Protein AF-A0A8B8WT60-F1 (afdb_monomer)

Foldseek 3Di:
DVVVVVVVVVVVVVVVVVVVVVVVVVVVVVVVVVVVVVVVVVVVVVVVVVVVVVVVVVVVVVVVVVVVVVVVVVVVVVVVVVVVVVVVVVVVVVVVVVVVVVVVVVVVVVVVVVVVVVLVVLVVVLVVLVVVLVVLVVCPVPDDPVNVVVSVVSVVVSVCCCVPPNVVVVVVVVVVVVVVVVVVVVVVVVVVVVVVVVVVVVVCVVPPDDDDPPPDPPDDD

Solvent-accessible surface area (backbone atoms only — not comparable to full-atom values): 12186 Å² total; per-residue (Å²): 115,74,68,60,56,53,52,52,49,52,52,50,54,49,51,53,51,50,53,51,50,52,52,52,50,54,49,51,51,52,50,52,50,50,52,52,51,54,52,51,52,52,51,52,52,50,54,51,49,54,52,50,53,54,52,50,54,52,51,50,48,54,52,50,52,50,50,53,52,49,52,52,51,50,54,51,52,55,51,54,50,52,51,52,53,51,52,48,60,50,50,54,52,50,51,53,52,51,50,54,50,51,52,51,50,51,54,51,49,52,54,51,51,53,52,52,51,54,50,51,51,54,51,50,55,50,50,56,50,50,51,55,51,51,54,55,64,76,43,69,92,79,62,50,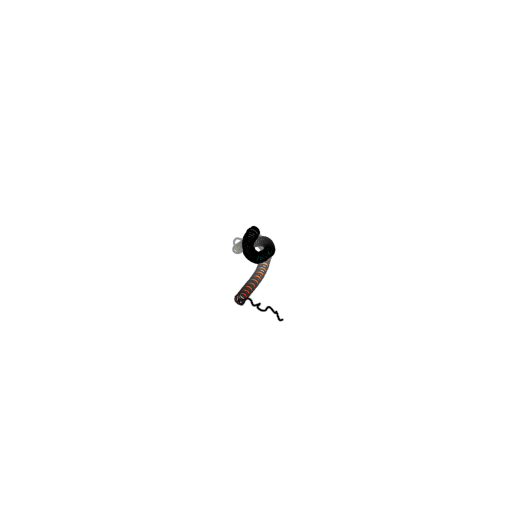76,68,52,50,54,52,49,52,51,51,51,52,49,51,53,48,46,42,64,73,50,48,52,60,49,49,54,53,49,52,54,49,52,53,52,49,53,54,51,50,53,52,50,52,53,49,50,54,50,52,54,50,51,51,54,49,51,52,50,49,61,76,64,54,76,87,80,81,87,83,83,72,85,87,80,79,133

Structure (mmCIF, N/CA/C/O backbone):
data_AF-A0A8B8WT60-F1
#
_entry.id   AF-A0A8B8WT60-F1
#
loop_
_atom_site.group_PDB
_atom_site.id
_atom_site.type_symbol
_atom_site.label_atom_id
_atom_site.label_alt_id
_atom_site.label_comp_id
_atom_site.label_asym_id
_atom_site.label_entity_id
_atom_site.label_seq_id
_atom_site.pdbx_PDB_ins_code
_atom_site.Cartn_x
_atom_site.Cartn_y
_atom_site.Cartn_z
_atom_site.occupancy
_atom_site.B_iso_or_equiv
_atom_site.auth_seq_id
_atom_site.auth_comp_id
_atom_site.auth_asym_id
_atom_site.auth_atom_id
_atom_site.pdbx_PDB_model_num
ATOM 1 N N . MET A 1 1 ? -81.24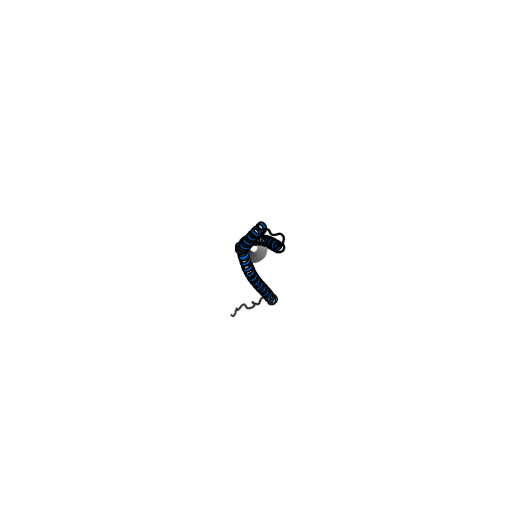7 3.436 105.740 1.00 59.56 1 MET A N 1
ATOM 2 C CA . MET A 1 1 ? -81.260 3.397 104.256 1.00 59.56 1 MET A CA 1
ATOM 3 C C . MET A 1 1 ? -80.123 4.183 103.576 1.00 59.56 1 MET A C 1
ATOM 5 O O . MET A 1 1 ? -79.607 3.682 102.591 1.00 59.56 1 MET A O 1
ATOM 9 N N . LYS A 1 2 ? -79.644 5.335 104.091 1.00 67.31 2 LYS A N 1
ATOM 10 C CA . LYS A 1 2 ? -78.600 6.177 103.439 1.00 67.31 2 LYS A CA 1
ATOM 11 C C . LYS A 1 2 ? -77.227 5.519 103.158 1.00 67.31 2 LYS A C 1
ATOM 13 O O . LYS A 1 2 ? -76.534 5.926 102.236 1.00 67.31 2 LYS A O 1
ATOM 18 N N . ARG A 1 3 ? -76.802 4.518 103.941 1.00 75.25 3 ARG A N 1
ATOM 19 C CA . ARG A 1 3 ? -75.516 3.818 103.716 1.00 75.25 3 ARG A CA 1
ATOM 20 C C . ARG A 1 3 ? -75.552 2.870 102.512 1.00 75.25 3 ARG A C 1
ATOM 22 O O . ARG A 1 3 ? -74.559 2.757 101.805 1.00 75.25 3 ARG A O 1
ATOM 29 N N . LEU A 1 4 ? -76.695 2.229 102.265 1.00 77.25 4 LEU A N 1
ATOM 30 C CA . LEU A 1 4 ? -76.858 1.279 101.161 1.00 77.25 4 LEU A CA 1
ATOM 31 C C . LEU A 1 4 ? -76.882 1.997 99.800 1.00 77.25 4 LEU A C 1
ATOM 33 O O . LEU A 1 4 ? -76.306 1.505 98.832 1.00 77.25 4 LEU A O 1
ATOM 37 N N . SER A 1 5 ? -77.484 3.194 99.745 1.00 80.69 5 SER A N 1
ATOM 38 C CA . SER A 1 5 ? -77.472 4.039 98.544 1.00 80.69 5 SER A CA 1
ATOM 39 C C . SER A 1 5 ? -76.065 4.547 98.216 1.00 80.69 5 SER A C 1
ATOM 41 O O . SER A 1 5 ? -75.659 4.499 97.062 1.00 80.69 5 SER A O 1
ATOM 43 N N . TYR A 1 6 ? -75.286 4.956 99.225 1.00 86.06 6 TYR A N 1
ATOM 44 C CA . TYR A 1 6 ? -73.898 5.397 99.038 1.00 86.06 6 TYR A CA 1
ATOM 45 C C . TYR A 1 6 ? -72.985 4.278 98.509 1.00 86.06 6 TYR A C 1
ATOM 47 O O . TYR A 1 6 ? -72.190 4.503 97.600 1.00 86.06 6 TYR A O 1
ATOM 55 N N . ILE A 1 7 ? -73.124 3.057 99.037 1.00 84.94 7 ILE A N 1
ATOM 56 C CA . ILE A 1 7 ? -72.364 1.891 98.558 1.00 84.94 7 ILE A CA 1
ATOM 57 C C . ILE A 1 7 ? -72.772 1.529 97.125 1.00 84.94 7 ILE A C 1
ATOM 59 O O . ILE A 1 7 ? -71.900 1.331 96.285 1.00 84.94 7 ILE A O 1
ATOM 63 N N . SER A 1 8 ? -74.074 1.511 96.821 1.00 86.19 8 SER A N 1
ATOM 64 C CA . SER A 1 8 ? -74.563 1.232 95.460 1.00 86.19 8 SER A CA 1
ATOM 65 C C . SER A 1 8 ? -74.026 2.243 94.445 1.00 86.19 8 SER A C 1
ATOM 67 O O . SER A 1 8 ? -73.607 1.863 93.356 1.00 86.19 8 SER A O 1
ATOM 69 N N . GLN A 1 9 ? -73.954 3.521 94.826 1.00 90.38 9 GLN A N 1
ATOM 70 C CA . GLN A 1 9 ? -73.390 4.568 93.979 1.00 90.38 9 GLN A CA 1
ATOM 71 C C . GLN A 1 9 ? -71.879 4.399 93.768 1.00 90.38 9 GLN A C 1
ATOM 73 O O . GLN A 1 9 ? -71.398 4.546 92.651 1.00 90.38 9 GLN A O 1
ATOM 78 N N . LYS A 1 10 ? -71.126 3.998 94.802 1.00 92.31 10 LYS A N 1
ATOM 79 C CA . LYS A 1 10 ? -69.695 3.677 94.659 1.00 92.31 10 LYS A CA 1
ATOM 80 C C . LYS A 1 10 ? -69.434 2.476 93.753 1.00 92.31 10 LYS A C 1
ATOM 82 O O . LYS A 1 10 ? -68.468 2.504 92.997 1.00 92.31 10 LYS A O 1
ATOM 87 N N . VAL A 1 11 ? -70.271 1.442 93.824 1.00 90.75 11 VAL A N 1
ATOM 88 C CA . VAL A 1 11 ? -70.178 0.273 92.936 1.00 90.75 11 VAL A CA 1
ATOM 89 C C . VAL A 1 11 ? -70.490 0.668 91.493 1.00 90.75 11 VAL A C 1
ATOM 91 O O . VAL A 1 11 ? -69.759 0.264 90.593 1.00 90.75 11 VAL A O 1
ATOM 94 N N . ALA A 1 12 ? -71.512 1.501 91.275 1.00 91.75 12 ALA A N 1
ATOM 95 C CA . ALA A 1 12 ? -71.834 2.028 89.951 1.00 91.75 12 ALA A CA 1
ATOM 96 C C . ALA A 1 12 ? -70.675 2.859 89.372 1.00 91.75 12 ALA A C 1
ATOM 98 O O . ALA A 1 12 ? -70.226 2.571 88.268 1.00 91.75 12 ALA A O 1
ATOM 99 N N . ASP A 1 13 ? -70.115 3.802 90.139 1.00 93.38 13 ASP A N 1
ATOM 100 C CA . ASP A 1 13 ? -68.958 4.609 89.718 1.00 93.38 13 ASP A CA 1
ATOM 101 C C . ASP A 1 13 ? -67.724 3.750 89.406 1.00 93.38 13 ASP A C 1
ATOM 103 O O . ASP A 1 13 ? -66.983 4.028 88.462 1.00 93.38 13 ASP A O 1
ATOM 107 N N . ALA A 1 14 ? -67.467 2.722 90.221 1.00 93.69 14 ALA A N 1
ATOM 108 C CA . ALA A 1 14 ? -66.362 1.797 90.002 1.00 93.69 14 ALA A CA 1
ATOM 109 C C . ALA A 1 14 ? -66.575 0.981 88.722 1.00 93.69 14 ALA A C 1
ATOM 111 O O . ALA A 1 14 ? -65.662 0.894 87.908 1.00 93.69 14 ALA A O 1
ATOM 112 N N . SER A 1 15 ? -67.784 0.457 88.511 1.00 93.44 15 SER A N 1
ATOM 113 C CA . SER A 1 15 ? -68.144 -0.282 87.299 1.00 93.44 15 SER A CA 1
ATOM 114 C C . SER A 1 15 ? -68.014 0.591 86.046 1.00 93.44 15 SER A C 1
ATOM 116 O O . SER A 1 15 ? -67.431 0.153 85.056 1.00 93.44 15 SER A O 1
ATOM 118 N N . ASP A 1 16 ? -68.448 1.852 86.113 1.00 94.88 16 ASP A N 1
ATOM 119 C CA . ASP A 1 16 ? -68.349 2.803 85.004 1.00 94.88 16 ASP A CA 1
ATOM 120 C C . ASP A 1 16 ? -66.882 3.143 84.676 1.00 94.88 16 ASP A C 1
ATOM 122 O O . ASP A 1 16 ? -66.478 3.169 83.512 1.00 94.88 16 ASP A O 1
ATOM 126 N N . LYS A 1 17 ? -66.039 3.321 85.704 1.00 95.25 17 LYS A N 1
ATOM 127 C CA . LYS A 1 17 ? -64.585 3.498 85.537 1.00 95.25 17 LYS A CA 1
ATOM 128 C C . LYS A 1 17 ? -63.912 2.264 84.945 1.00 95.25 17 LYS A C 1
ATOM 130 O O . LYS A 1 17 ? -63.082 2.418 84.052 1.00 95.25 17 LYS A O 1
ATOM 135 N N . THR A 1 18 ? -64.273 1.063 85.396 1.00 93.50 18 THR A N 1
ATOM 136 C CA . THR A 1 18 ? -63.756 -0.194 84.837 1.00 93.50 18 THR A CA 1
ATOM 137 C C . THR A 1 18 ? -64.123 -0.322 83.363 1.00 93.50 18 THR A C 1
ATOM 139 O O . THR A 1 18 ? -63.255 -0.621 82.551 1.00 93.50 18 THR A O 1
ATOM 142 N N . LYS A 1 19 ? -65.361 0.011 82.987 1.00 93.75 19 LYS A N 1
ATOM 143 C CA . LYS A 1 19 ? -65.826 -0.050 81.594 1.00 93.75 19 LYS A CA 1
ATOM 144 C C . LYS A 1 19 ? -65.096 0.943 80.679 1.00 93.75 19 LYS A C 1
ATOM 146 O O . LYS A 1 19 ? -64.760 0.622 79.538 1.00 93.75 19 LYS A O 1
ATOM 151 N N . ARG A 1 20 ? -64.792 2.144 81.187 1.00 93.69 20 ARG A N 1
ATOM 152 C CA . ARG A 1 20 ? -63.959 3.135 80.478 1.00 93.69 20 ARG A CA 1
ATOM 153 C C . ARG A 1 20 ? -62.514 2.662 80.329 1.00 93.69 20 ARG A C 1
ATOM 155 O O . ARG A 1 20 ? -61.943 2.828 79.257 1.00 93.69 20 ARG A O 1
ATOM 162 N N . ALA A 1 21 ? -61.941 2.061 81.372 1.00 94.06 21 ALA A N 1
ATOM 163 C CA . ALA A 1 21 ? -60.593 1.499 81.322 1.00 94.06 21 ALA A CA 1
ATOM 164 C C . ALA A 1 21 ? -60.502 0.337 80.321 1.00 94.06 21 ALA A C 1
ATOM 166 O O . ALA A 1 21 ? -59.571 0.294 79.528 1.00 94.06 21 ALA A O 1
ATOM 167 N N . GLU A 1 22 ? -61.495 -0.551 80.298 1.00 93.38 22 GLU A N 1
ATOM 168 C CA . GLU A 1 22 ? -61.590 -1.657 79.341 1.00 93.38 22 GLU A CA 1
ATOM 169 C C . GLU A 1 22 ? -61.680 -1.151 77.894 1.00 93.38 22 GLU A C 1
ATOM 171 O O . GLU A 1 22 ? -60.946 -1.617 77.025 1.00 93.38 22 GLU A O 1
ATOM 176 N N . THR A 1 23 ? -62.493 -0.118 77.650 1.00 94.38 23 THR A N 1
ATOM 177 C CA . THR A 1 23 ? -62.587 0.532 76.330 1.00 94.38 23 THR A CA 1
ATOM 178 C C . THR A 1 23 ? -61.256 1.169 75.916 1.00 94.38 23 THR A C 1
ATOM 180 O O . THR A 1 23 ? -60.819 0.998 74.779 1.00 94.38 23 THR A O 1
ATOM 183 N N . ALA A 1 24 ? -60.582 1.878 76.829 1.00 93.75 24 ALA A N 1
ATOM 184 C CA . ALA A 1 24 ? -59.287 2.500 76.555 1.00 93.75 24 ALA A CA 1
ATOM 185 C C . ALA A 1 24 ? -58.188 1.458 76.280 1.00 93.75 24 ALA A C 1
ATOM 187 O O . ALA A 1 24 ? -57.401 1.635 75.353 1.00 93.75 24 ALA A O 1
ATOM 188 N N . LEU A 1 25 ? -58.161 0.356 77.036 1.00 93.44 25 LEU A N 1
ATOM 189 C CA . LEU A 1 25 ? -57.231 -0.757 76.825 1.00 93.44 25 LEU A CA 1
ATOM 190 C C . LEU A 1 25 ? -57.489 -1.466 75.490 1.00 93.44 25 LEU A C 1
ATOM 192 O O . LEU A 1 25 ? -56.538 -1.767 74.773 1.00 93.44 25 LEU A O 1
ATOM 196 N N . GLY A 1 26 ? -58.757 -1.679 75.125 1.00 94.25 26 GLY A N 1
ATOM 197 C CA . GLY A 1 26 ? -59.133 -2.223 73.819 1.00 94.25 26 GLY A CA 1
ATOM 198 C C . GLY A 1 26 ? -58.705 -1.317 72.659 1.00 94.25 26 GLY A C 1
ATOM 199 O O . GLY A 1 26 ? -58.152 -1.801 71.672 1.00 94.25 26 GLY A O 1
ATOM 200 N N . GLY A 1 27 ? -58.888 0.001 72.800 1.00 95.75 27 GLY A N 1
ATOM 201 C CA . GLY A 1 27 ? -58.401 0.997 71.840 1.00 95.75 27 GLY A CA 1
ATOM 202 C C . GLY A 1 27 ? -56.877 0.981 71.700 1.00 95.75 27 GLY A C 1
ATOM 203 O O . GLY A 1 27 ? -56.369 0.845 70.590 1.00 95.75 27 GLY A O 1
ATOM 204 N N . ALA A 1 28 ? -56.155 1.005 72.824 1.00 95.69 28 ALA A N 1
ATOM 205 C CA . ALA A 1 28 ? -54.694 0.951 72.847 1.00 95.69 28 ALA A CA 1
ATOM 206 C C . ALA A 1 28 ? -54.139 -0.349 72.238 1.00 95.69 28 ALA A C 1
ATOM 208 O O . ALA A 1 28 ? -53.139 -0.317 71.523 1.00 95.69 28 ALA A O 1
ATOM 209 N N . ALA A 1 29 ? -54.795 -1.491 72.470 1.00 95.31 29 ALA A N 1
ATOM 210 C CA . ALA A 1 29 ? -54.420 -2.759 71.848 1.00 95.31 29 ALA A CA 1
ATOM 211 C C . ALA A 1 29 ? -54.610 -2.725 70.322 1.00 95.31 29 ALA A C 1
ATOM 213 O O . ALA A 1 29 ? -53.744 -3.192 69.580 1.00 95.31 29 ALA A O 1
ATOM 214 N N . ALA A 1 30 ? -55.708 -2.132 69.842 1.00 95.50 30 ALA A N 1
ATOM 215 C CA . ALA A 1 30 ? -55.951 -1.960 68.412 1.00 95.50 30 ALA A CA 1
ATOM 216 C C . ALA A 1 30 ? -54.939 -0.997 67.763 1.00 95.50 30 ALA A C 1
ATOM 218 O O . ALA A 1 30 ? -54.454 -1.273 66.665 1.00 95.50 30 ALA A O 1
ATOM 219 N N . ASP A 1 31 ? -54.589 0.101 68.440 1.00 97.06 31 ASP A N 1
ATOM 220 C CA . ASP A 1 31 ? -53.539 1.030 68.003 1.00 97.06 31 ASP A CA 1
ATOM 221 C C . ASP A 1 31 ? -52.168 0.347 67.938 1.00 97.06 31 ASP A C 1
ATOM 223 O O . ASP A 1 31 ? -51.480 0.447 66.922 1.00 97.06 31 ASP A O 1
ATOM 227 N N . ALA A 1 32 ? -51.792 -0.408 68.974 1.00 96.44 32 ALA A N 1
ATOM 228 C CA . ALA A 1 32 ? -50.532 -1.146 69.010 1.00 96.44 32 ALA A CA 1
ATOM 229 C C . ALA A 1 32 ? -50.445 -2.190 67.886 1.00 96.44 32 ALA A C 1
ATOM 231 O O . ALA A 1 32 ? -49.400 -2.330 67.250 1.00 96.44 32 ALA A O 1
ATOM 232 N N . GLN A 1 33 ? -51.546 -2.891 67.596 1.00 96.25 33 GLN A N 1
ATOM 233 C CA . GLN A 1 33 ? -51.586 -3.855 66.498 1.00 96.25 33 GLN A CA 1
ATOM 234 C C . GLN A 1 33 ? -51.451 -3.172 65.131 1.00 96.25 33 GLN A C 1
ATOM 236 O O . GLN A 1 33 ? -50.714 -3.667 64.278 1.00 96.25 33 GLN A O 1
ATOM 241 N N . ARG A 1 34 ? -52.105 -2.020 64.922 1.00 96.69 34 ARG A N 1
ATOM 242 C CA . ARG A 1 34 ? -51.929 -1.222 63.697 1.00 96.69 34 ARG A CA 1
ATOM 243 C C . ARG A 1 34 ? -50.492 -0.734 63.542 1.00 96.69 34 ARG A C 1
ATOM 245 O O . ARG A 1 34 ? -49.925 -0.885 62.466 1.00 96.69 34 ARG A O 1
ATOM 252 N N . ALA A 1 35 ? -49.897 -0.208 64.611 1.00 97.50 35 ALA A N 1
ATOM 253 C CA . ALA A 1 35 ? -48.513 0.252 64.606 1.00 97.50 35 ALA A CA 1
ATOM 254 C C . ALA A 1 35 ? -47.535 -0.890 64.292 1.00 97.50 35 ALA A C 1
ATOM 256 O O . ALA A 1 35 ? -46.618 -0.709 63.497 1.00 97.50 35 ALA A O 1
ATOM 257 N N . LYS A 1 36 ? -47.761 -2.085 64.855 1.00 97.50 36 LYS A N 1
ATOM 258 C CA . LYS A 1 36 ? -46.964 -3.280 64.557 1.00 97.50 36 LYS A CA 1
ATOM 259 C C . LYS A 1 36 ? -47.058 -3.682 63.084 1.00 97.50 36 LYS A C 1
ATOM 261 O O . LYS A 1 36 ? -46.031 -3.980 62.484 1.00 97.50 36 LYS A O 1
ATOM 266 N N . ASN A 1 37 ? -48.262 -3.689 62.511 1.00 97.31 37 ASN A N 1
ATOM 267 C CA . ASN A 1 37 ? -48.454 -4.038 61.101 1.00 97.31 37 ASN A CA 1
ATOM 268 C C . ASN A 1 37 ? -47.772 -3.013 60.182 1.00 97.31 37 ASN A C 1
ATOM 270 O O . ASN A 1 37 ? -46.999 -3.404 59.316 1.00 97.31 37 ASN A O 1
ATOM 274 N N . ALA A 1 38 ? -47.973 -1.716 60.437 1.00 97.25 38 ALA A N 1
ATOM 275 C CA . ALA A 1 38 ? -47.342 -0.644 59.668 1.00 97.25 38 ALA A CA 1
ATOM 276 C C . ALA A 1 38 ? -45.806 -0.675 59.766 1.00 97.25 38 ALA A C 1
ATOM 278 O O . ALA A 1 38 ? -45.118 -0.457 58.774 1.00 97.25 38 ALA A O 1
ATOM 279 N N . ALA A 1 39 ? -45.253 -0.983 60.944 1.00 97.25 39 ALA A N 1
ATOM 280 C CA . ALA A 1 39 ? -43.812 -1.165 61.112 1.00 97.25 39 ALA A CA 1
ATOM 281 C C . ALA A 1 39 ? -43.286 -2.386 60.337 1.00 97.25 39 ALA A C 1
ATOM 283 O O . ALA A 1 39 ? -42.181 -2.335 59.805 1.00 97.25 39 ALA A O 1
ATOM 284 N N . GLY A 1 40 ? -44.075 -3.464 60.257 1.00 97.25 40 GLY A N 1
ATOM 285 C CA . GLY A 1 40 ? -43.753 -4.641 59.449 1.00 97.25 40 GLY A CA 1
ATOM 286 C C . GLY A 1 40 ? -43.698 -4.326 57.954 1.00 97.25 40 GLY A C 1
ATOM 287 O O . GLY A 1 40 ? -42.702 -4.637 57.311 1.00 97.25 40 GLY A O 1
ATOM 288 N N . GLU A 1 41 ? -44.717 -3.642 57.428 1.00 97.12 41 GLU A N 1
ATOM 289 C CA . GLU A 1 41 ? -44.746 -3.188 56.028 1.00 97.12 41 GLU A CA 1
ATOM 290 C C . GLU A 1 41 ? -43.586 -2.231 55.720 1.00 97.12 41 GLU A C 1
ATOM 292 O O . GLU A 1 41 ? -42.916 -2.367 54.699 1.00 97.12 41 GLU A O 1
ATOM 297 N N . ALA A 1 42 ? -43.293 -1.290 56.624 1.00 97.25 42 ALA A N 1
ATOM 298 C CA . ALA A 1 42 ? -42.172 -0.372 56.458 1.00 97.25 42 ALA A CA 1
ATOM 299 C C . ALA A 1 42 ? -40.823 -1.106 56.396 1.00 97.25 42 ALA A C 1
ATOM 301 O O . ALA A 1 42 ? -39.980 -0.741 55.574 1.00 97.25 42 ALA A O 1
ATOM 302 N N . LEU A 1 43 ? -40.627 -2.138 57.228 1.00 97.12 43 LEU A N 1
ATOM 303 C CA . LEU A 1 43 ? -39.418 -2.968 57.232 1.00 97.12 43 LEU A CA 1
ATOM 304 C C . LEU A 1 43 ? -39.272 -3.761 55.925 1.00 97.12 43 LEU A C 1
ATOM 306 O O . LEU A 1 43 ? -38.179 -3.848 55.377 1.00 97.12 43 LEU A O 1
ATOM 310 N N . GLU A 1 44 ? -40.371 -4.310 55.407 1.00 97.38 44 GLU A N 1
ATOM 311 C CA . GLU A 1 44 ? -40.374 -5.033 54.133 1.00 97.38 44 GLU A CA 1
ATOM 312 C C . GLU A 1 44 ? -40.026 -4.105 52.961 1.00 97.38 44 GLU A C 1
ATOM 314 O O . GLU A 1 44 ? -39.157 -4.421 52.149 1.00 97.38 44 GLU A O 1
ATOM 319 N N . ILE A 1 45 ? -40.637 -2.917 52.914 1.00 97.06 45 ILE A N 1
ATOM 320 C CA . ILE A 1 4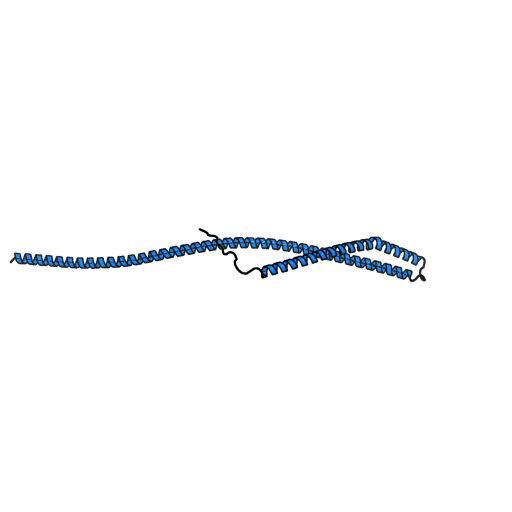5 ? -40.344 -1.907 51.890 1.00 97.06 45 ILE A CA 1
ATOM 321 C C . ILE A 1 45 ? -38.878 -1.469 51.961 1.00 97.06 45 ILE A C 1
ATOM 323 O O . ILE A 1 45 ? -38.217 -1.392 50.928 1.00 97.06 45 ILE A O 1
ATOM 327 N N . THR A 1 46 ? -38.350 -1.199 53.159 1.00 96.38 46 THR A N 1
ATOM 328 C CA . THR A 1 46 ? -36.938 -0.801 53.305 1.00 96.38 46 THR A CA 1
ATOM 329 C C . THR A 1 46 ? -35.982 -1.921 52.912 1.00 96.38 46 THR A C 1
ATOM 331 O O . THR A 1 46 ? -35.018 -1.641 52.207 1.00 96.38 46 THR A O 1
ATOM 334 N N . GLY A 1 47 ? -36.280 -3.177 53.257 1.00 97.00 47 GLY A N 1
ATOM 335 C CA . GLY A 1 47 ? -35.485 -4.325 52.811 1.00 97.00 47 GLY A CA 1
ATOM 336 C C . GLY A 1 47 ? -35.442 -4.464 51.284 1.00 97.00 47 GLY A C 1
ATOM 337 O O . GLY A 1 47 ? -34.372 -4.671 50.713 1.00 97.00 47 GLY A O 1
ATOM 338 N N . ASN A 1 48 ? -36.580 -4.274 50.608 1.00 97.25 48 ASN A N 1
ATOM 339 C CA . ASN A 1 48 ? -36.640 -4.299 49.143 1.00 97.25 48 ASN A CA 1
ATOM 340 C C . ASN A 1 48 ? -35.843 -3.143 48.517 1.00 97.25 48 ASN A C 1
ATOM 342 O O . ASN A 1 48 ? -35.085 -3.363 47.574 1.00 97.25 48 ASN A O 1
ATOM 346 N N . ILE A 1 49 ? -35.954 -1.929 49.070 1.00 96.62 49 ILE A N 1
ATOM 347 C CA . ILE A 1 49 ? -35.190 -0.760 48.604 1.00 96.62 49 ILE A CA 1
ATOM 348 C C . ILE A 1 49 ? -33.683 -0.990 48.765 1.00 96.62 49 ILE A C 1
ATOM 350 O O . ILE A 1 49 ? -32.922 -0.695 47.847 1.00 96.62 49 ILE A O 1
ATOM 354 N N . GLU A 1 50 ? -33.233 -1.528 49.901 1.00 96.00 50 GLU A N 1
ATOM 355 C CA . GLU A 1 50 ? -31.813 -1.827 50.125 1.00 96.00 50 GLU A CA 1
ATOM 356 C C . GLU A 1 50 ? -31.276 -2.833 49.097 1.00 96.00 50 GLU A C 1
ATOM 358 O O . GLU A 1 50 ? -30.181 -2.647 48.558 1.00 96.00 50 GLU A O 1
ATOM 363 N N . GLN A 1 51 ? -32.062 -3.863 48.770 1.00 96.62 51 GLN A N 1
ATOM 364 C CA . GLN A 1 51 ? -31.699 -4.840 47.746 1.00 96.62 51 GLN A CA 1
ATOM 365 C C . GLN A 1 51 ? -31.629 -4.207 46.347 1.00 96.62 51 GLN A C 1
ATOM 367 O O . GLN A 1 51 ? -30.649 -4.422 45.627 1.00 96.62 51 GLN A O 1
ATOM 372 N N . GLU A 1 52 ? -32.628 -3.407 45.965 1.00 96.88 52 GLU A N 1
ATOM 373 C CA . GLU A 1 52 ? -32.641 -2.696 44.682 1.00 96.88 52 GLU A CA 1
ATOM 374 C C . GLU A 1 52 ? -31.457 -1.729 44.566 1.00 96.88 52 GLU A C 1
ATOM 376 O O . GLU A 1 52 ? -30.747 -1.748 43.560 1.00 96.88 52 GLU A O 1
ATOM 381 N N . MET A 1 53 ? -31.161 -0.956 45.615 1.00 95.50 53 MET A N 1
ATOM 382 C CA . MET A 1 53 ? -29.993 -0.070 45.657 1.00 95.50 53 MET A CA 1
ATOM 383 C C . MET A 1 53 ? -28.676 -0.839 45.509 1.00 95.50 53 MET A C 1
ATOM 385 O O . MET A 1 53 ? -27.766 -0.378 44.817 1.00 95.50 53 MET A O 1
ATOM 389 N N . GLY A 1 54 ? -28.569 -2.018 46.127 1.00 95.62 54 GLY A N 1
ATOM 390 C CA . GLY A 1 54 ? -27.426 -2.911 45.943 1.00 95.62 54 GLY A CA 1
ATOM 391 C C . GLY A 1 54 ? -27.254 -3.330 44.481 1.00 95.62 54 GLY A C 1
ATOM 392 O O . GLY A 1 54 ? -26.155 -3.222 43.934 1.00 95.62 54 GLY A O 1
ATOM 393 N N . SER A 1 55 ? -28.345 -3.746 43.830 1.00 96.38 55 SER A N 1
ATOM 394 C CA . SER A 1 55 ? -28.328 -4.138 42.415 1.00 96.38 55 SER A CA 1
ATOM 395 C C . SER A 1 55 ? -28.004 -2.973 41.473 1.00 96.38 55 SER A C 1
ATOM 397 O O . SER A 1 55 ? -27.175 -3.126 40.578 1.00 96.38 55 SER A O 1
ATOM 399 N N . LEU A 1 56 ? -28.561 -1.786 41.733 1.00 96.75 56 LEU A N 1
ATOM 400 C CA . LEU A 1 56 ? -28.329 -0.586 40.934 1.00 96.75 56 LEU A CA 1
ATOM 401 C C . LEU A 1 56 ? -26.866 -0.131 41.007 1.00 96.75 56 LEU A C 1
ATOM 403 O O . LEU A 1 56 ? -26.289 0.256 39.996 1.00 96.75 56 LEU A O 1
ATOM 407 N N . ASN A 1 57 ? -26.239 -0.213 42.185 1.00 96.06 57 ASN A N 1
ATOM 408 C CA . ASN A 1 57 ? -24.818 0.110 42.342 1.00 96.06 57 ASN A CA 1
ATOM 409 C C . ASN A 1 57 ? -23.915 -0.843 41.547 1.00 96.06 57 ASN A C 1
ATOM 411 O O . ASN A 1 57 ? -22.931 -0.408 40.949 1.00 96.06 57 ASN A O 1
ATOM 415 N N . LEU A 1 58 ? -24.246 -2.137 41.521 1.00 96.31 58 LEU A N 1
ATOM 416 C CA . LEU A 1 58 ? -23.527 -3.121 40.709 1.00 96.31 58 LEU A CA 1
ATOM 417 C C . LEU A 1 58 ? -23.665 -2.809 39.214 1.00 96.31 58 LEU A C 1
ATOM 419 O O . LEU A 1 58 ? -22.661 -2.777 38.504 1.00 96.31 58 LEU A O 1
ATOM 423 N N . GLU A 1 59 ? -24.880 -2.527 38.745 1.00 96.56 59 GLU A N 1
ATOM 424 C CA . GLU A 1 59 ? -25.140 -2.178 37.344 1.00 96.56 59 GLU A CA 1
ATOM 425 C C . GLU A 1 59 ? -24.449 -0.868 36.930 1.00 96.56 59 GLU A C 1
ATOM 427 O O . GLU A 1 59 ? -23.858 -0.784 35.849 1.00 96.56 59 GLU A O 1
ATOM 432 N N . ALA A 1 60 ? -24.443 0.136 37.812 1.00 96.44 60 ALA A N 1
ATOM 433 C CA . ALA A 1 60 ? -23.736 1.394 37.595 1.00 96.44 60 ALA A CA 1
ATOM 434 C C . ALA A 1 60 ? -22.218 1.187 37.466 1.00 96.44 60 ALA A C 1
ATOM 436 O O . ALA A 1 60 ? -21.603 1.762 36.567 1.00 96.44 60 ALA A O 1
ATOM 437 N N . ASN A 1 61 ? -21.622 0.327 38.300 1.00 96.44 61 ASN A N 1
ATOM 438 C CA . ASN A 1 61 ? -20.200 -0.012 38.206 1.00 96.44 61 ASN A CA 1
ATOM 439 C C . ASN A 1 61 ? -19.873 -0.732 36.891 1.00 96.44 61 ASN A C 1
ATOM 441 O O . ASN A 1 61 ? -18.941 -0.334 36.198 1.00 96.44 61 ASN A O 1
ATOM 445 N N . VAL A 1 62 ? -20.676 -1.727 36.497 1.00 97.19 62 VAL A N 1
ATOM 446 C CA . VAL A 1 62 ? -20.493 -2.435 35.215 1.00 97.19 62 VAL A CA 1
ATOM 447 C C . VAL A 1 62 ? -20.610 -1.472 34.032 1.00 97.19 62 VAL A C 1
ATOM 449 O O . VAL A 1 62 ? -19.832 -1.547 33.080 1.00 97.19 62 VAL A O 1
ATOM 452 N N . THR A 1 63 ? -21.554 -0.534 34.096 1.00 95.75 63 THR A N 1
ATOM 453 C CA . THR A 1 63 ? -21.731 0.491 33.061 1.00 95.75 63 THR A CA 1
ATOM 454 C C . THR A 1 63 ? -20.528 1.434 32.992 1.00 95.75 63 THR A C 1
ATOM 456 O O . THR A 1 63 ? -20.066 1.757 31.896 1.00 95.75 63 THR A O 1
ATOM 459 N N . ALA A 1 64 ? -19.987 1.848 34.142 1.00 96.44 64 ALA A N 1
ATOM 460 C CA . ALA A 1 64 ? -18.791 2.684 34.211 1.00 96.44 64 ALA A CA 1
ATOM 461 C C . ALA A 1 64 ? -17.554 1.965 33.643 1.00 96.44 64 ALA A C 1
ATOM 463 O O . ALA A 1 64 ? -16.838 2.541 32.822 1.00 96.44 64 ALA A O 1
ATOM 464 N N . ASP A 1 65 ? -17.350 0.694 33.995 1.00 97.44 65 ASP A N 1
ATOM 465 C CA . ASP A 1 65 ? -16.263 -0.131 33.457 1.00 97.44 65 ASP A CA 1
ATOM 466 C C . ASP A 1 65 ? -16.392 -0.308 31.937 1.00 97.44 65 ASP A C 1
ATOM 468 O O . ASP A 1 65 ? -15.410 -0.181 31.199 1.00 97.44 65 ASP A O 1
ATOM 472 N N . GLY A 1 66 ? -17.615 -0.530 31.443 1.00 96.81 66 GLY A N 1
ATOM 473 C CA . GLY A 1 66 ? -17.906 -0.591 30.012 1.00 96.81 66 GLY A CA 1
ATOM 474 C C . GLY A 1 66 ? -17.580 0.718 29.285 1.00 96.81 66 GLY A C 1
ATOM 475 O O . GLY A 1 66 ? -16.981 0.694 28.208 1.00 96.81 66 GLY A O 1
ATOM 476 N N . ALA A 1 67 ? -17.913 1.866 29.882 1.00 96.69 67 ALA A N 1
ATOM 477 C CA . ALA A 1 67 ? -17.588 3.179 29.326 1.00 96.69 67 ALA A CA 1
ATOM 478 C C . ALA A 1 67 ? -16.070 3.415 29.244 1.00 96.69 67 ALA A C 1
ATOM 480 O O . ALA A 1 67 ? -15.577 3.853 28.203 1.00 96.69 67 ALA A O 1
ATOM 481 N N . LEU A 1 68 ? -15.320 3.053 30.290 1.00 96.81 68 LEU A N 1
ATOM 482 C CA . LEU A 1 68 ? -13.855 3.146 30.307 1.00 96.81 68 LEU A CA 1
ATOM 483 C C . LEU A 1 68 ? -13.204 2.217 29.272 1.00 96.81 68 LEU A C 1
ATOM 485 O O . LEU A 1 68 ? -12.248 2.600 28.592 1.00 96.81 68 LEU A O 1
ATOM 489 N N . ALA A 1 69 ? -13.728 0.999 29.110 1.00 97.25 69 ALA A N 1
ATOM 490 C CA . ALA A 1 69 ? -13.254 0.069 28.091 1.00 97.25 69 ALA A CA 1
ATOM 491 C C . ALA A 1 69 ? -13.476 0.617 26.671 1.00 97.25 69 ALA A C 1
ATOM 493 O O . ALA A 1 69 ? -12.576 0.533 25.831 1.00 97.25 69 ALA A O 1
ATOM 494 N N . MET A 1 70 ? -14.639 1.227 26.412 1.00 95.38 70 MET A N 1
ATOM 495 C CA . MET A 1 70 ? -14.926 1.889 25.136 1.00 95.38 70 MET A CA 1
ATOM 496 C C . MET A 1 70 ? -14.011 3.092 24.888 1.00 95.38 70 MET A C 1
ATOM 498 O O . MET A 1 70 ? -13.500 3.238 23.779 1.00 95.38 70 MET A O 1
ATOM 502 N N . GLU A 1 71 ? -13.755 3.925 25.900 1.00 95.56 71 GLU A N 1
ATOM 503 C CA . GLU A 1 71 ? -12.825 5.057 25.790 1.00 95.56 71 GLU A CA 1
ATOM 504 C C . GLU A 1 71 ? -11.414 4.584 25.415 1.00 95.56 71 GLU A C 1
ATOM 506 O O . GLU A 1 71 ? -10.802 5.106 24.478 1.00 95.56 71 GLU A O 1
ATOM 511 N N . LYS A 1 72 ? -10.922 3.539 26.090 1.00 97.25 72 LYS A N 1
ATOM 512 C CA . LYS A 1 72 ? -9.630 2.925 25.773 1.00 97.25 72 LYS A CA 1
ATOM 513 C C . LYS A 1 72 ? -9.606 2.374 24.347 1.00 97.25 72 LYS A C 1
ATOM 515 O O . LYS A 1 72 ? -8.650 2.631 23.618 1.00 97.25 72 LYS A O 1
ATOM 520 N N . GLY A 1 73 ? -10.654 1.658 23.936 1.00 95.81 73 GLY A N 1
ATOM 521 C CA . GLY A 1 73 ? -10.785 1.135 22.575 1.00 95.81 73 GLY A CA 1
ATOM 522 C C . GLY A 1 73 ? -10.760 2.242 21.517 1.00 95.81 73 GLY A C 1
ATOM 523 O O . GLY A 1 73 ? -10.052 2.126 20.518 1.00 95.81 73 GLY A O 1
ATOM 524 N N . LEU A 1 74 ? -11.455 3.355 21.764 1.00 96.75 74 LEU A N 1
ATOM 525 C CA . LEU A 1 74 ? -11.460 4.516 20.874 1.00 96.75 74 LEU A CA 1
ATOM 526 C C . LEU A 1 74 ? -10.081 5.185 20.786 1.00 96.75 74 LEU A C 1
ATOM 528 O O . LEU A 1 74 ? -9.663 5.602 19.705 1.00 96.75 74 LEU A O 1
ATOM 532 N N . ALA A 1 75 ? -9.359 5.280 21.905 1.00 96.12 75 ALA A N 1
ATOM 533 C CA . ALA A 1 75 ? -8.003 5.817 21.925 1.00 96.12 75 ALA A CA 1
ATOM 534 C C . ALA A 1 75 ? -7.032 4.949 21.107 1.00 96.12 75 ALA A C 1
ATOM 536 O O . ALA A 1 75 ? -6.249 5.492 20.323 1.00 96.12 75 ALA A O 1
ATOM 537 N N . THR A 1 76 ? -7.120 3.620 21.235 1.00 96.94 76 THR A N 1
ATOM 538 C CA . THR A 1 76 ? -6.342 2.672 20.423 1.00 96.94 76 THR A CA 1
ATOM 539 C C . THR A 1 76 ? -6.670 2.818 18.940 1.00 96.94 76 THR A C 1
ATOM 541 O O . THR A 1 76 ? -5.763 3.077 18.151 1.00 96.94 76 THR A O 1
ATOM 544 N N . LEU A 1 77 ? -7.954 2.779 18.570 1.00 95.69 77 LEU A N 1
ATOM 545 C CA . LEU A 1 77 ? -8.389 2.922 17.177 1.00 95.69 77 LEU A CA 1
ATOM 546 C C . LEU A 1 77 ? -7.900 4.238 16.554 1.00 95.69 77 LEU A C 1
ATOM 548 O O . LEU A 1 77 ? -7.446 4.273 15.414 1.00 95.69 77 LEU A O 1
ATOM 552 N N . LYS A 1 78 ? -7.945 5.337 17.313 1.00 96.62 78 LYS A N 1
ATOM 553 C CA . LYS A 1 78 ? -7.438 6.639 16.862 1.00 96.62 78 LYS A CA 1
ATOM 554 C C . LYS A 1 78 ? -5.926 6.629 16.619 1.00 96.62 78 LYS A C 1
ATOM 556 O O . LYS A 1 78 ? -5.456 7.336 15.729 1.00 96.62 78 LYS A O 1
ATOM 561 N N . SER A 1 79 ? -5.165 5.885 17.420 1.00 97.12 79 SER A N 1
ATOM 562 C CA . SER A 1 79 ? -3.721 5.729 17.224 1.00 97.12 79 SER A CA 1
ATOM 563 C C . SER A 1 79 ? -3.422 4.924 15.963 1.00 97.12 79 SER A C 1
ATOM 565 O O . SER A 1 79 ? -2.640 5.377 15.133 1.00 97.12 79 SER A O 1
ATOM 567 N N . GLU A 1 80 ? -4.090 3.784 15.791 1.00 95.88 80 GLU A N 1
ATOM 568 C CA . GLU A 1 80 ? -3.947 2.924 14.609 1.00 95.88 80 GLU A CA 1
ATOM 569 C C . GLU A 1 80 ? -4.332 3.671 13.325 1.00 95.88 80 GLU A C 1
ATOM 571 O O . GLU A 1 80 ? -3.616 3.617 12.329 1.00 95.88 80 GLU A O 1
ATOM 576 N N . MET A 1 81 ? -5.415 4.455 13.355 1.00 95.62 81 MET A N 1
ATOM 577 C CA . MET A 1 81 ? -5.834 5.266 12.209 1.00 95.62 81 MET A CA 1
ATOM 578 C C . MET A 1 81 ? -4.754 6.275 11.794 1.00 95.62 81 MET A C 1
ATOM 580 O O . MET A 1 81 ? -4.478 6.420 10.608 1.00 95.62 81 MET A O 1
ATOM 584 N N . ARG A 1 82 ? -4.099 6.935 12.758 1.00 96.38 82 ARG A N 1
ATOM 585 C CA . ARG A 1 82 ? -3.000 7.876 12.476 1.00 96.38 82 ARG A CA 1
ATOM 586 C C . ARG A 1 82 ? -1.776 7.190 11.880 1.00 96.38 82 ARG A C 1
ATOM 588 O O . ARG A 1 82 ? -1.089 7.786 11.055 1.00 96.38 82 ARG A O 1
ATOM 595 N N . GLU A 1 83 ? -1.486 5.968 12.311 1.00 96.69 83 GLU A N 1
ATOM 596 C CA . GLU A 1 83 ? -0.400 5.167 11.747 1.00 96.69 83 GLU A CA 1
ATOM 597 C C . GLU A 1 83 ? -0.692 4.810 10.285 1.00 96.69 83 GLU A C 1
ATOM 599 O O . GLU A 1 83 ? 0.140 5.060 9.412 1.00 96.69 83 GLU A O 1
ATOM 604 N N . VAL A 1 84 ? -1.909 4.338 10.001 1.00 95.75 84 VAL A N 1
ATOM 605 C CA . VAL A 1 84 ? -2.361 4.026 8.638 1.00 95.75 84 VAL A 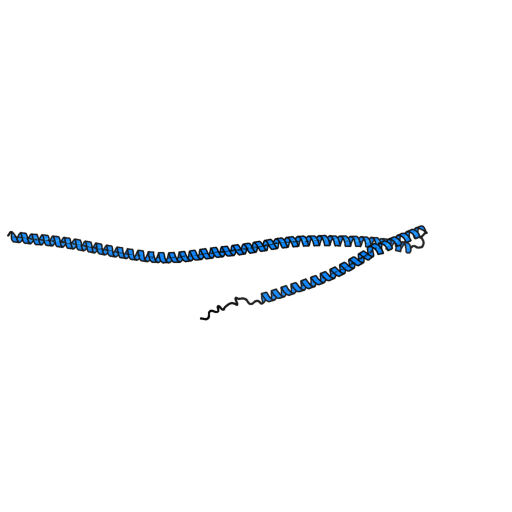CA 1
ATOM 606 C C . VAL A 1 84 ? -2.356 5.267 7.739 1.00 95.75 84 VAL A C 1
ATOM 608 O O . VAL A 1 84 ? -1.890 5.193 6.604 1.00 95.75 84 VAL A O 1
ATOM 611 N N . GLU A 1 85 ? -2.816 6.421 8.231 1.00 95.56 85 GLU A N 1
ATOM 612 C CA . GLU A 1 85 ? -2.740 7.697 7.501 1.00 95.56 85 GLU A CA 1
ATOM 613 C C . GLU A 1 85 ? -1.287 8.081 7.169 1.00 95.56 85 GLU A C 1
ATOM 615 O O . GLU A 1 85 ? -0.996 8.528 6.056 1.00 95.56 85 GLU A O 1
ATOM 620 N N . GLY A 1 86 ? -0.359 7.880 8.111 1.00 96.75 86 GLY A N 1
ATOM 621 C CA . GLY A 1 86 ? 1.067 8.136 7.907 1.00 96.75 86 GLY A CA 1
ATOM 622 C C . GLY A 1 86 ? 1.692 7.226 6.847 1.00 96.75 86 GLY A C 1
ATOM 623 O O . GLY A 1 86 ? 2.414 7.702 5.965 1.00 96.75 86 GLY A O 1
ATOM 624 N N . GLU A 1 87 ? 1.379 5.933 6.900 1.00 95.94 87 GLU A N 1
ATOM 625 C CA . GLU A 1 87 ? 1.823 4.944 5.914 1.00 95.94 87 GLU A CA 1
ATOM 626 C C . GLU A 1 87 ? 1.256 5.231 4.518 1.00 95.94 87 GLU A C 1
ATOM 628 O O . GLU A 1 87 ? 1.991 5.180 3.528 1.00 95.94 87 GLU A O 1
ATOM 633 N N . LEU A 1 88 ? -0.018 5.625 4.427 1.00 95.62 88 LEU A N 1
ATOM 634 C CA . LEU A 1 88 ? -0.641 6.013 3.164 1.00 95.62 88 LEU A CA 1
ATOM 635 C C . LEU A 1 88 ? 0.059 7.232 2.546 1.00 95.62 88 LEU A C 1
ATOM 637 O O . LEU A 1 88 ? 0.468 7.182 1.387 1.00 95.62 88 LEU A O 1
ATOM 641 N N . ALA A 1 89 ? 0.301 8.286 3.331 1.00 95.69 89 ALA A N 1
ATOM 642 C CA . ALA A 1 89 ? 1.002 9.485 2.864 1.00 95.69 89 ALA A CA 1
ATOM 643 C C . ALA A 1 89 ? 2.467 9.211 2.466 1.00 95.69 89 ALA A C 1
ATOM 645 O O . ALA A 1 89 ? 3.049 9.894 1.613 1.00 95.69 89 ALA A O 1
ATOM 646 N N . ARG A 1 90 ? 3.117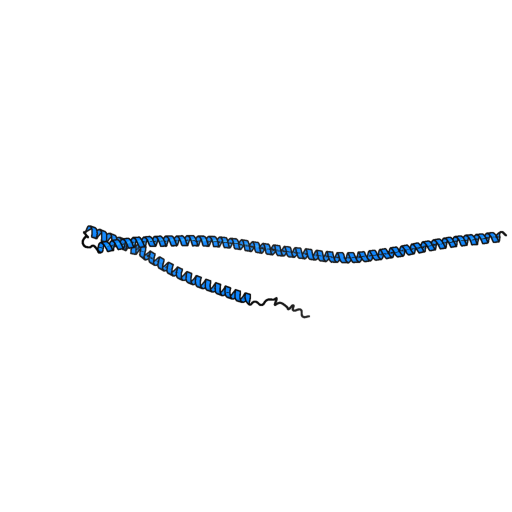 8.220 3.088 1.00 95.31 90 ARG A N 1
ATOM 647 C CA . ARG A 1 90 ? 4.432 7.731 2.651 1.00 95.31 90 ARG A CA 1
ATOM 648 C C . ARG A 1 90 ? 4.321 7.041 1.292 1.00 95.31 90 ARG A C 1
ATOM 650 O O . ARG A 1 90 ? 5.086 7.378 0.389 1.00 95.31 90 ARG A O 1
ATOM 657 N N . LYS A 1 91 ? 3.344 6.147 1.125 1.00 93.50 91 LYS A N 1
ATOM 658 C CA . LYS A 1 91 ? 3.139 5.397 -0.118 1.00 93.50 91 LYS A CA 1
ATOM 659 C C . LYS A 1 91 ? 2.767 6.290 -1.302 1.00 93.50 91 LYS A C 1
ATOM 661 O O . LYS A 1 91 ? 3.266 6.065 -2.401 1.00 93.50 91 LYS A O 1
ATOM 666 N N . GLU A 1 92 ? 1.972 7.334 -1.085 1.00 92.94 92 GLU A N 1
ATOM 667 C CA . GLU A 1 92 ? 1.650 8.328 -2.119 1.00 92.94 92 GLU A CA 1
ATOM 668 C C . GLU A 1 92 ? 2.900 9.056 -2.638 1.00 92.94 92 GLU A C 1
ATOM 670 O O . GLU A 1 92 ? 3.057 9.244 -3.845 1.00 92.94 92 GLU A O 1
ATOM 675 N N . ARG A 1 93 ? 3.833 9.418 -1.746 1.00 93.75 93 ARG A N 1
ATOM 676 C CA . ARG A 1 93 ? 5.103 10.060 -2.135 1.00 93.75 93 ARG A CA 1
ATOM 677 C C . ARG A 1 93 ? 6.029 9.120 -2.902 1.00 93.75 93 ARG A C 1
ATOM 679 O O . ARG A 1 93 ? 6.667 9.547 -3.865 1.00 93.75 93 ARG A O 1
ATOM 686 N N . GLU A 1 94 ? 6.100 7.856 -2.490 1.00 92.06 94 GLU A N 1
ATOM 687 C CA . GLU A 1 94 ? 6.831 6.823 -3.234 1.00 92.06 94 GLU A CA 1
ATOM 688 C C . GLU A 1 94 ? 6.262 6.669 -4.647 1.00 92.06 94 GLU A C 1
ATOM 690 O O . GLU A 1 94 ? 7.010 6.754 -5.615 1.00 92.06 94 GLU A O 1
ATOM 695 N N . PHE A 1 95 ? 4.936 6.568 -4.780 1.00 86.50 95 PHE A N 1
ATOM 696 C CA . PHE A 1 95 ? 4.280 6.443 -6.082 1.00 86.50 95 PHE A CA 1
ATOM 697 C C . PHE A 1 95 ? 4.519 7.657 -6.994 1.00 86.50 95 PHE A C 1
ATOM 699 O O . PHE A 1 95 ? 4.731 7.501 -8.199 1.00 86.50 95 PHE A O 1
ATOM 706 N N . GLY A 1 96 ? 4.522 8.870 -6.430 1.00 89.94 96 GLY A N 1
ATOM 707 C CA . GLY A 1 96 ? 4.893 10.082 -7.164 1.00 89.94 96 GLY A CA 1
ATOM 708 C C . GLY A 1 96 ? 6.325 10.013 -7.706 1.00 89.94 96 GLY A C 1
ATOM 709 O O . GLY A 1 96 ? 6.553 10.258 -8.888 1.00 89.94 96 GLY A O 1
ATOM 710 N N . THR A 1 97 ? 7.271 9.582 -6.868 1.00 91.38 97 THR A N 1
ATOM 711 C CA . THR A 1 97 ? 8.685 9.429 -7.252 1.00 91.38 97 THR A CA 1
ATOM 712 C C . THR A 1 97 ? 8.867 8.362 -8.335 1.00 91.38 97 THR A C 1
ATOM 714 O O . THR A 1 97 ? 9.591 8.579 -9.308 1.00 91.38 97 THR A O 1
ATOM 717 N N . ASP A 1 98 ? 8.177 7.228 -8.206 1.00 88.69 98 ASP A N 1
ATOM 718 C CA . ASP A 1 98 ? 8.200 6.152 -9.200 1.00 88.69 98 ASP A CA 1
ATOM 719 C C . ASP A 1 98 ? 7.621 6.618 -10.542 1.00 88.69 98 ASP A C 1
ATOM 721 O O . ASP A 1 98 ? 8.163 6.304 -11.601 1.00 88.69 98 ASP A O 1
ATOM 725 N N . THR A 1 99 ? 6.555 7.422 -10.515 1.00 89.06 99 THR A N 1
ATOM 726 C CA . THR A 1 99 ? 5.954 7.999 -11.726 1.00 89.06 99 THR A CA 1
ATOM 727 C C . THR A 1 99 ? 6.942 8.906 -12.463 1.00 89.06 99 THR A C 1
ATOM 729 O O . THR A 1 99 ? 7.097 8.783 -13.682 1.00 89.06 99 THR A O 1
ATOM 732 N N . ASP A 1 100 ? 7.659 9.769 -11.742 1.00 90.50 100 ASP A N 1
ATOM 733 C CA . ASP A 1 100 ? 8.683 10.646 -12.322 1.00 90.50 100 ASP A CA 1
ATOM 734 C C . ASP A 1 100 ? 9.862 9.843 -12.899 1.00 90.50 100 ASP A C 1
ATOM 736 O O . ASP A 1 100 ? 10.371 10.138 -13.991 1.00 90.50 100 ASP A O 1
ATOM 740 N N . ALA A 1 101 ? 10.273 8.778 -12.204 1.00 88.62 101 ALA A N 1
ATOM 741 C CA . ALA A 1 101 ? 11.304 7.863 -12.680 1.00 88.62 101 ALA A CA 1
ATOM 742 C C . ALA A 1 101 ? 10.873 7.160 -13.979 1.00 88.62 101 ALA A C 1
ATOM 744 O O . ALA A 1 101 ? 11.636 7.127 -14.948 1.00 88.62 101 ALA A O 1
ATOM 745 N N . VAL A 1 102 ? 9.633 6.665 -14.047 1.00 84.06 102 VAL A N 1
ATOM 746 C CA . VAL A 1 102 ? 9.064 6.039 -15.251 1.00 84.06 102 VAL A CA 1
ATOM 747 C C . VAL A 1 102 ? 9.025 7.025 -16.420 1.00 84.06 102 VAL A C 1
ATOM 749 O O . VAL A 1 102 ? 9.449 6.677 -17.523 1.00 84.06 102 VAL A O 1
ATOM 752 N N . GLN A 1 103 ? 8.581 8.266 -16.202 1.00 88.94 103 GLN A N 1
ATOM 753 C CA . GLN A 1 103 ? 8.575 9.289 -17.255 1.00 88.94 103 GLN A CA 1
ATOM 754 C C . GLN A 1 103 ? 9.986 9.586 -17.775 1.00 88.94 103 GLN A C 1
ATOM 756 O O . GLN A 1 103 ? 10.194 9.681 -18.987 1.00 88.94 103 GLN A O 1
ATOM 761 N N . THR A 1 104 ? 10.969 9.662 -16.876 1.00 88.19 104 THR A N 1
ATOM 762 C CA . THR A 1 104 ? 12.381 9.851 -17.239 1.00 88.19 104 THR A CA 1
ATOM 763 C C . THR A 1 104 ? 12.893 8.698 -18.106 1.00 88.19 104 THR A C 1
ATOM 765 O O . THR A 1 104 ? 13.536 8.928 -19.134 1.00 88.19 104 THR A O 1
ATOM 768 N N . VAL A 1 105 ? 12.566 7.454 -17.743 1.00 87.88 105 VAL A N 1
ATOM 769 C CA . VAL A 1 105 ? 12.930 6.263 -18.525 1.00 87.88 105 VAL A CA 1
ATOM 770 C C . VAL A 1 105 ? 12.279 6.287 -19.910 1.00 87.88 105 VAL A C 1
ATOM 772 O O . VAL A 1 105 ? 12.960 6.019 -20.901 1.00 87.88 105 VAL A O 1
ATOM 775 N N . ILE A 1 106 ? 10.998 6.656 -20.012 1.00 85.81 106 ILE A N 1
ATOM 776 C CA . ILE A 1 106 ? 10.293 6.783 -21.298 1.00 85.81 106 ILE A CA 1
ATOM 777 C C . ILE A 1 106 ? 10.968 7.837 -22.185 1.00 85.81 106 ILE A C 1
ATOM 779 O O . ILE A 1 106 ? 11.214 7.579 -23.367 1.00 85.81 106 ILE A O 1
ATOM 783 N N . ALA A 1 107 ? 11.309 9.000 -21.627 1.00 90.44 107 ALA A N 1
ATOM 784 C CA . ALA A 1 107 ? 11.971 10.070 -22.368 1.00 90.44 107 ALA A CA 1
ATOM 785 C C . ALA A 1 107 ? 13.352 9.637 -22.892 1.00 90.44 107 ALA A C 1
ATOM 787 O O . ALA A 1 107 ? 13.682 9.866 -24.060 1.00 90.44 107 ALA A O 1
ATOM 788 N N . GLU A 1 108 ? 14.157 8.955 -22.070 1.00 87.94 108 GLU A N 1
ATOM 789 C CA . GLU A 1 108 ? 15.443 8.416 -22.525 1.00 87.94 108 GLU A CA 1
ATOM 790 C C . GLU A 1 108 ? 15.270 7.299 -23.563 1.00 87.94 108 GLU A C 1
ATOM 792 O O . GLU A 1 108 ? 16.018 7.271 -24.544 1.00 87.94 108 GLU A O 1
ATOM 797 N N . ALA A 1 109 ? 14.263 6.432 -23.426 1.00 83.88 109 ALA A N 1
ATOM 798 C CA . ALA A 1 109 ? 13.957 5.400 -24.417 1.00 83.88 109 ALA A CA 1
ATOM 799 C C . ALA A 1 109 ? 13.604 6.012 -25.783 1.00 83.88 109 ALA A C 1
ATOM 801 O O . ALA A 1 109 ? 14.176 5.617 -26.801 1.00 83.88 109 ALA A O 1
ATOM 802 N N . GLN A 1 110 ? 12.748 7.039 -25.810 1.00 89.75 110 GLN A N 1
ATOM 803 C CA . GLN A 1 110 ? 12.427 7.791 -27.029 1.00 89.75 110 GLN A CA 1
ATOM 804 C C . GLN A 1 110 ? 13.668 8.460 -27.631 1.00 89.75 110 GLN A C 1
ATOM 806 O O . GLN A 1 110 ? 13.869 8.456 -28.848 1.00 89.75 110 GLN A O 1
ATOM 811 N N . ARG A 1 111 ? 14.544 9.021 -26.789 1.00 88.12 111 ARG A N 1
ATOM 812 C CA . ARG A 1 111 ? 15.793 9.637 -27.251 1.00 88.12 111 ARG A CA 1
ATOM 813 C C . ARG A 1 111 ? 16.734 8.614 -27.887 1.00 88.12 111 ARG A C 1
ATOM 815 O O . ARG A 1 111 ? 17.388 8.925 -28.886 1.00 88.12 111 ARG A O 1
ATOM 822 N N . VAL A 1 112 ? 16.826 7.415 -27.318 1.00 84.56 112 VAL A N 1
ATOM 823 C CA . VAL A 1 112 ? 17.622 6.311 -27.870 1.00 84.56 112 VAL A CA 1
ATOM 824 C C . VAL A 1 112 ? 17.026 5.810 -29.186 1.00 84.56 112 VAL A C 1
ATOM 826 O O . VAL A 1 112 ? 17.781 5.662 -30.146 1.00 84.56 112 VAL A O 1
ATOM 829 N N . ASP A 1 113 ? 15.705 5.638 -29.271 1.00 85.56 113 ASP A N 1
ATOM 830 C CA . ASP A 1 113 ? 15.004 5.240 -30.501 1.00 85.56 113 ASP A CA 1
ATOM 831 C C . ASP A 1 113 ? 15.262 6.227 -31.651 1.00 85.56 113 ASP A C 1
ATOM 833 O O . ASP A 1 113 ? 15.698 5.838 -32.735 1.00 85.56 113 ASP A O 1
ATOM 837 N N . ASN A 1 114 ? 15.126 7.530 -31.392 1.00 89.62 114 ASN A N 1
ATOM 838 C CA . ASN A 1 114 ? 15.414 8.564 -32.388 1.00 89.62 114 ASN A CA 1
ATOM 839 C C . ASN A 1 114 ? 16.876 8.538 -32.861 1.00 89.62 114 ASN A C 1
ATOM 841 O O . ASN A 1 114 ? 17.157 8.695 -34.050 1.00 89.62 114 ASN A O 1
ATOM 845 N N . ARG A 1 115 ? 17.830 8.303 -31.950 1.00 84.81 115 ARG A N 1
ATOM 846 C CA . ARG A 1 115 ? 19.247 8.150 -32.322 1.00 84.81 115 ARG A CA 1
ATOM 847 C C . ARG A 1 115 ? 19.479 6.917 -33.191 1.00 84.81 115 ARG A C 1
ATOM 849 O O . ARG A 1 115 ? 20.238 7.010 -34.152 1.00 84.81 115 ARG A O 1
ATOM 856 N N . ALA A 1 116 ? 18.835 5.795 -32.874 1.00 84.12 116 ALA A N 1
ATOM 857 C CA . ALA A 1 116 ? 18.925 4.574 -33.669 1.00 84.12 116 ALA A CA 1
ATOM 858 C C . ALA A 1 116 ? 18.331 4.771 -35.074 1.00 84.12 116 ALA A C 1
ATOM 860 O O . ALA A 1 116 ? 18.960 4.391 -36.060 1.00 84.12 116 ALA A O 1
ATOM 861 N N . LYS A 1 117 ? 17.183 5.453 -35.188 1.00 88.31 117 LYS A N 1
ATOM 862 C CA . LYS A 1 117 ? 16.577 5.821 -36.479 1.00 88.31 117 LYS A CA 1
ATOM 863 C C . LYS A 1 117 ? 17.504 6.695 -37.322 1.00 88.31 117 LYS A C 1
ATOM 865 O O . LYS A 1 117 ? 17.755 6.372 -38.480 1.00 88.31 117 LYS A O 1
ATOM 870 N N . ASN A 1 118 ? 18.079 7.746 -36.737 1.00 87.25 118 ASN A N 1
ATOM 871 C CA . ASN A 1 118 ? 19.011 8.633 -37.443 1.00 87.25 118 ASN A CA 1
ATOM 872 C C . ASN A 1 118 ? 20.284 7.898 -37.899 1.00 87.25 118 ASN A C 1
ATOM 874 O O . ASN A 1 118 ? 20.781 8.133 -39.003 1.00 87.25 118 ASN A O 1
ATOM 878 N N . ALA A 1 119 ? 20.795 6.982 -37.070 1.00 84.69 119 ALA A N 1
ATOM 879 C CA . ALA A 1 119 ? 21.892 6.095 -37.446 1.00 84.69 119 ALA A CA 1
ATOM 880 C C . ALA A 1 119 ? 21.517 5.229 -38.658 1.00 84.69 119 ALA A C 1
ATOM 882 O O . ALA A 1 119 ? 22.285 5.161 -39.615 1.00 84.69 119 ALA A O 1
ATOM 883 N N . GLY A 1 120 ? 20.321 4.632 -38.644 1.00 86.00 120 GLY A N 1
ATOM 884 C CA . GLY A 1 120 ? 19.781 3.847 -39.754 1.00 86.00 120 GLY A CA 1
ATOM 885 C C . GLY A 1 120 ? 19.706 4.635 -41.063 1.00 86.00 120 GLY A C 1
ATOM 886 O O . GLY A 1 120 ? 20.174 4.148 -42.087 1.00 86.00 120 GLY A O 1
ATOM 887 N N . VAL A 1 121 ? 19.214 5.878 -41.020 1.00 90.19 121 VAL A N 1
ATOM 888 C CA . VAL A 1 121 ? 19.189 6.775 -42.192 1.00 90.19 121 VAL A CA 1
ATOM 889 C C . VAL A 1 121 ? 20.603 7.026 -42.724 1.00 90.19 121 VAL A C 1
ATOM 891 O O . VAL A 1 121 ? 20.853 6.862 -43.912 1.00 90.19 121 VAL A O 1
ATOM 894 N N . THR A 1 122 ? 21.561 7.324 -41.841 1.00 86.19 122 THR A N 1
ATOM 895 C CA . THR A 1 122 ? 22.958 7.591 -42.239 1.00 86.19 122 THR A CA 1
ATOM 896 C C . THR A 1 122 ? 23.616 6.367 -42.891 1.00 86.19 122 THR A C 1
ATOM 898 O O . THR A 1 122 ? 24.381 6.493 -43.853 1.00 86.19 122 THR A O 1
ATOM 901 N N . ILE A 1 123 ? 23.326 5.170 -42.368 1.00 85.19 123 ILE A N 1
ATOM 902 C CA . ILE A 1 123 ? 23.775 3.898 -42.945 1.00 85.19 123 ILE A CA 1
ATOM 903 C C . ILE A 1 123 ? 23.174 3.725 -44.342 1.00 85.19 123 ILE A C 1
ATOM 905 O O . ILE A 1 123 ? 23.915 3.436 -45.280 1.00 85.19 123 ILE A O 1
ATOM 909 N N . GLN A 1 124 ? 21.866 3.949 -44.495 1.00 87.94 124 GLN A N 1
ATOM 910 C CA . GLN A 1 124 ? 21.178 3.820 -45.778 1.00 87.94 124 GLN A CA 1
ATOM 911 C C . GLN A 1 124 ? 21.733 4.788 -46.831 1.00 87.94 124 GLN A C 1
ATOM 913 O O . GLN A 1 124 ? 22.018 4.369 -47.951 1.00 87.94 124 GLN A O 1
ATOM 918 N N . ASP A 1 125 ? 21.968 6.050 -46.470 1.00 86.75 125 ASP A N 1
ATOM 919 C CA . ASP A 1 125 ? 22.560 7.047 -47.372 1.00 86.75 125 ASP A CA 1
ATOM 920 C C . ASP A 1 125 ? 23.970 6.644 -47.825 1.00 86.75 125 ASP A C 1
ATOM 922 O O . ASP A 1 125 ? 24.350 6.813 -48.990 1.00 86.75 125 ASP A O 1
ATOM 926 N N . THR A 1 126 ? 24.749 6.057 -46.913 1.00 84.19 126 THR A N 1
ATOM 927 C CA . THR A 1 126 ? 26.088 5.552 -47.237 1.00 84.19 126 THR A CA 1
ATOM 928 C C . THR A 1 126 ? 26.015 4.345 -48.165 1.00 84.19 126 THR A C 1
ATOM 930 O O . THR A 1 126 ? 26.781 4.278 -49.124 1.00 84.19 126 THR A O 1
ATOM 933 N N . LEU A 1 127 ? 25.087 3.413 -47.928 1.00 86.75 127 LEU A N 1
ATOM 934 C CA . LEU A 1 127 ? 24.863 2.263 -48.809 1.00 86.75 127 LEU A CA 1
ATOM 935 C C . LEU A 1 127 ? 24.452 2.710 -50.214 1.00 86.75 127 LEU A C 1
ATOM 937 O O . LEU A 1 127 ? 25.044 2.245 -51.181 1.00 86.75 127 LEU A O 1
ATOM 941 N N . ASN A 1 128 ? 23.537 3.675 -50.329 1.00 87.62 128 ASN A N 1
ATOM 942 C CA . ASN A 1 128 ? 23.138 4.252 -51.616 1.00 87.62 128 ASN A CA 1
ATOM 943 C C . ASN A 1 128 ? 24.332 4.910 -52.338 1.00 87.62 128 ASN A C 1
ATOM 945 O O . ASN A 1 128 ? 24.476 4.804 -53.554 1.00 87.62 128 ASN A O 1
ATOM 949 N N . THR A 1 129 ? 25.222 5.571 -51.588 1.00 86.50 129 THR A N 1
ATOM 950 C CA . THR A 1 129 ? 26.454 6.160 -52.141 1.00 86.50 129 THR A CA 1
ATOM 951 C C . THR A 1 129 ? 27.414 5.084 -52.654 1.00 86.50 129 THR A C 1
ATOM 953 O O . THR A 1 129 ? 27.986 5.244 -53.732 1.00 86.50 129 THR A O 1
ATOM 956 N N . LEU A 1 130 ? 27.593 3.992 -51.903 1.00 85.31 130 LEU A N 1
ATOM 957 C CA . LEU A 1 130 ? 28.433 2.860 -52.304 1.00 85.31 130 LEU A CA 1
ATOM 958 C C . LEU A 1 130 ? 27.870 2.136 -53.529 1.00 85.31 130 LEU A C 1
ATOM 960 O O . LEU A 1 130 ? 28.637 1.801 -54.426 1.00 85.31 130 LEU A O 1
ATOM 964 N N . ASP A 1 131 ? 26.554 1.950 -53.599 1.00 86.06 131 ASP A N 1
ATOM 965 C CA . ASP A 1 131 ? 25.874 1.356 -54.752 1.00 86.06 131 ASP A CA 1
ATOM 966 C C . ASP A 1 131 ? 26.079 2.205 -56.018 1.00 86.06 131 ASP A C 1
ATOM 968 O O . ASP A 1 131 ? 26.479 1.701 -57.066 1.00 86.06 131 ASP A O 1
ATOM 972 N N . GLY A 1 132 ? 25.966 3.532 -55.892 1.00 84.94 132 GLY A N 1
ATOM 973 C CA . GLY A 1 132 ? 26.285 4.457 -56.980 1.00 84.94 132 GLY A CA 1
ATOM 974 C C . GLY A 1 132 ? 27.755 4.417 -57.422 1.00 84.94 132 GLY A C 1
ATOM 975 O O . GLY A 1 132 ? 28.041 4.611 -58.601 1.00 84.94 132 GLY A O 1
ATOM 976 N N . ILE A 1 133 ? 28.696 4.163 -56.504 1.00 84.19 133 ILE A N 1
ATOM 977 C CA . ILE A 1 133 ? 30.117 3.951 -56.836 1.00 84.19 133 ILE A CA 1
ATOM 978 C C . ILE A 1 133 ? 30.296 2.627 -57.588 1.00 84.19 133 ILE A C 1
ATOM 980 O O . ILE A 1 133 ? 30.974 2.604 -58.612 1.00 84.19 133 ILE A O 1
ATOM 984 N N . LEU A 1 134 ? 29.684 1.543 -57.103 1.00 85.00 134 LEU A N 1
ATOM 985 C CA . LEU A 1 134 ? 29.744 0.225 -57.741 1.00 85.00 134 LEU A CA 1
ATOM 986 C C . LEU A 1 134 ? 29.189 0.272 -59.166 1.00 85.00 134 LEU A C 1
ATOM 988 O O . LEU A 1 134 ? 29.820 -0.257 -60.076 1.00 85.00 134 LEU A O 1
ATOM 992 N N . HIS A 1 135 ? 28.073 0.973 -59.378 1.00 84.69 135 HIS A N 1
ATOM 993 C CA . HIS A 1 135 ? 27.475 1.112 -60.703 1.00 84.69 135 HIS A CA 1
ATOM 994 C C . HIS A 1 135 ? 28.382 1.850 -61.699 1.00 84.69 135 HIS A C 1
ATOM 996 O O . HIS A 1 135 ? 28.459 1.465 -62.862 1.00 84.69 135 HIS A O 1
ATOM 1002 N N . LEU A 1 136 ? 29.110 2.877 -61.241 1.00 79.56 136 LEU A N 1
ATOM 1003 C CA . LEU A 1 136 ? 30.092 3.589 -62.068 1.00 79.56 136 LEU A CA 1
ATOM 1004 C C . LEU A 1 136 ? 31.295 2.704 -62.428 1.00 79.56 136 LEU A C 1
ATOM 1006 O O . LEU A 1 136 ? 31.796 2.790 -63.543 1.00 79.56 136 LEU A O 1
ATOM 1010 N N . ILE A 1 137 ? 31.741 1.839 -61.511 1.00 79.62 137 ILE A N 1
ATOM 1011 C CA . ILE A 1 137 ? 32.844 0.893 -61.759 1.00 79.62 137 ILE A CA 1
ATOM 1012 C C . ILE A 1 137 ? 32.437 -0.190 -62.772 1.00 79.62 137 ILE A C 1
ATOM 1014 O O . ILE A 1 137 ? 33.264 -0.616 -63.575 1.00 79.62 137 ILE A O 1
ATOM 1018 N N . ASP A 1 138 ? 31.173 -0.615 -62.758 1.00 80.94 138 ASP A N 1
ATOM 1019 C CA . ASP A 1 138 ? 30.637 -1.663 -63.640 1.00 80.94 138 ASP A CA 1
ATOM 1020 C C . ASP A 1 138 ? 30.381 -1.176 -65.087 1.00 80.94 138 ASP A C 1
ATOM 1022 O O . ASP A 1 138 ? 30.087 -1.971 -65.979 1.00 80.94 138 ASP A O 1
ATOM 1026 N N . GLN A 1 139 ? 30.545 0.129 -65.360 1.00 74.25 139 GLN A N 1
ATOM 1027 C CA . GLN A 1 139 ? 30.402 0.743 -66.692 1.00 74.25 139 GLN A CA 1
ATOM 1028 C C . GLN A 1 139 ? 31.698 1.423 -67.189 1.00 74.25 139 GLN A C 1
ATOM 1030 O O . GLN A 1 139 ? 31.722 2.625 -67.460 1.00 74.25 139 GLN A O 1
ATOM 1035 N N . PRO A 1 140 ? 32.795 0.671 -67.395 1.00 62.66 140 PRO A N 1
ATOM 1036 C CA . PRO A 1 140 ? 34.091 1.248 -67.761 1.00 62.66 140 PRO A CA 1
ATOM 1037 C C . PRO A 1 140 ? 34.122 1.889 -69.163 1.00 62.66 140 PRO A C 1
ATOM 1039 O O . PRO A 1 140 ? 34.997 2.700 -69.447 1.00 62.66 140 PRO A O 1
ATOM 1042 N N . GLY A 1 141 ? 33.175 1.551 -70.048 1.00 63.12 141 GLY A N 1
ATOM 1043 C CA . GLY A 1 141 ? 33.125 2.048 -71.431 1.00 63.12 141 GLY A CA 1
ATOM 1044 C C . GLY A 1 141 ? 32.664 3.503 -71.602 1.00 63.12 141 GLY A C 1
ATOM 1045 O O . GLY A 1 141 ? 32.767 4.030 -72.706 1.00 63.12 141 GLY A O 1
ATOM 1046 N N . SER A 1 142 ? 32.161 4.150 -70.545 1.00 60.75 142 SER A N 1
ATOM 1047 C CA . SER A 1 142 ? 31.637 5.528 -70.565 1.00 60.75 142 SER A CA 1
ATOM 1048 C C . SER A 1 142 ? 32.386 6.493 -69.637 1.00 60.75 142 SER A C 1
ATOM 1050 O O . SER A 1 142 ? 31.889 7.585 -69.377 1.00 60.75 142 SER A O 1
ATOM 1052 N N . MET A 1 143 ? 33.543 6.097 -69.097 1.00 67.38 143 MET A N 1
ATOM 1053 C CA . MET A 1 143 ? 34.325 6.923 -68.171 1.00 67.38 143 MET A CA 1
ATOM 1054 C C . MET A 1 143 ? 35.346 7.786 -68.918 1.00 67.38 143 MET A C 1
ATOM 1056 O O . MET A 1 143 ? 36.343 7.283 -69.434 1.00 67.38 143 MET A O 1
ATOM 1060 N N . ASP A 1 144 ? 35.102 9.092 -68.940 1.00 76.75 144 ASP A N 1
ATOM 1061 C CA . ASP A 1 144 ? 36.084 10.118 -69.279 1.00 76.75 144 ASP A CA 1
ATOM 1062 C C . ASP A 1 144 ? 36.871 10.567 -68.028 1.00 76.75 144 ASP A C 1
ATOM 1064 O O . ASP A 1 144 ? 36.642 10.101 -66.907 1.00 76.75 144 ASP A O 1
ATOM 1068 N N . GLU A 1 145 ? 37.850 11.455 -68.213 1.00 79.94 145 GLU A N 1
ATOM 1069 C CA . GLU A 1 145 ? 38.699 11.965 -67.125 1.00 79.94 145 GLU A CA 1
ATOM 1070 C C . GLU A 1 145 ? 37.878 12.678 -66.033 1.00 79.94 145 GLU A C 1
ATOM 1072 O O . GLU A 1 145 ? 38.172 12.559 -64.842 1.00 79.94 145 GLU A O 1
ATOM 1077 N N . GLU A 1 146 ? 36.784 13.340 -66.416 1.00 80.44 146 GLU A N 1
ATOM 1078 C CA . GLU A 1 146 ? 35.864 14.009 -65.495 1.00 80.44 146 GLU A CA 1
ATOM 1079 C C . GLU A 1 146 ? 35.051 13.000 -64.660 1.00 80.44 146 GLU A C 1
ATOM 1081 O O . GLU A 1 146 ? 34.923 13.153 -63.439 1.00 80.44 146 GLU A O 1
ATOM 1086 N N . GLY A 1 147 ? 34.593 11.906 -65.274 1.00 78.12 147 GLY A N 1
ATOM 1087 C CA . GLY A 1 147 ? 33.968 10.774 -64.592 1.00 78.12 147 GLY A CA 1
ATOM 1088 C C . GLY A 1 147 ? 34.902 10.078 -63.597 1.00 78.12 147 GLY A C 1
ATOM 1089 O O . GLY A 1 147 ? 34.463 9.694 -62.507 1.00 78.12 147 GLY A O 1
ATOM 1090 N N . LEU A 1 148 ? 36.197 9.974 -63.916 1.00 80.94 148 LEU A N 1
ATOM 1091 C CA . LEU A 1 148 ? 37.205 9.405 -63.016 1.00 80.94 148 LEU A CA 1
ATOM 1092 C C . LEU A 1 148 ? 37.446 10.294 -61.784 1.00 80.94 148 LEU A C 1
ATOM 1094 O O . LEU A 1 148 ? 37.463 9.790 -60.658 1.00 80.94 148 LEU A O 1
ATOM 1098 N N . ILE A 1 149 ? 37.548 11.615 -61.971 1.00 84.00 149 ILE A N 1
ATOM 1099 C CA . ILE A 1 149 ? 37.669 12.585 -60.868 1.00 84.00 149 ILE A CA 1
ATOM 1100 C C . ILE A 1 149 ? 36.427 12.536 -59.964 1.00 84.00 149 ILE A C 1
ATOM 1102 O O . ILE A 1 149 ? 36.539 12.549 -58.733 1.00 84.00 149 ILE A O 1
ATOM 1106 N N . LEU A 1 150 ? 35.229 12.444 -60.551 1.00 83.19 150 LEU A N 1
ATOM 1107 C CA . LEU A 1 150 ? 33.981 12.332 -59.795 1.00 83.19 150 LEU A CA 1
ATOM 1108 C C . LEU A 1 150 ? 33.926 11.037 -58.969 1.00 83.19 150 LEU A C 1
ATOM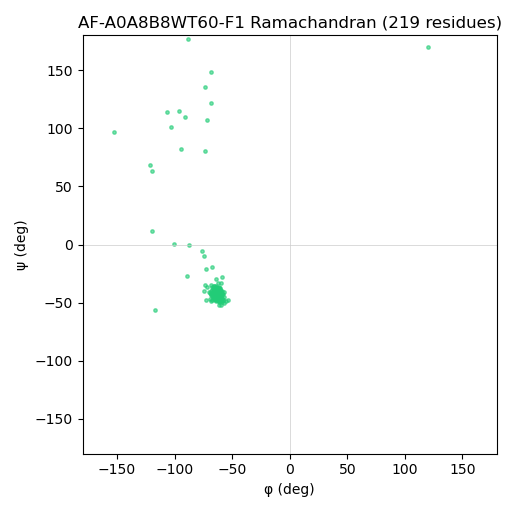 1110 O O . LEU A 1 150 ? 33.482 11.061 -57.815 1.00 83.19 150 LEU A O 1
ATOM 1114 N N . LEU A 1 151 ? 34.385 9.918 -59.534 1.00 83.06 151 LEU A N 1
ATOM 1115 C CA . LEU A 1 151 ? 34.462 8.631 -58.844 1.00 83.06 151 LEU A CA 1
ATOM 1116 C C . LEU A 1 151 ? 35.425 8.690 -57.653 1.00 83.06 151 LEU A C 1
ATOM 1118 O O . LEU A 1 151 ? 35.062 8.272 -56.551 1.00 83.06 151 LEU A O 1
ATOM 1122 N N . GLU A 1 152 ? 36.616 9.259 -57.843 1.00 84.12 152 GLU A N 1
ATOM 1123 C CA . GLU A 1 152 ? 37.612 9.411 -56.781 1.00 84.12 152 GLU A CA 1
ATOM 1124 C C . GLU A 1 152 ? 37.085 10.290 -55.637 1.00 84.12 152 GLU A C 1
ATOM 1126 O O . GLU A 1 152 ? 37.187 9.919 -54.463 1.00 84.12 152 GLU A O 1
ATOM 1131 N N . GLN A 1 153 ? 36.419 11.406 -55.956 1.00 86.94 153 GLN A N 1
ATOM 1132 C CA . GLN A 1 153 ? 35.788 12.259 -54.945 1.00 86.94 153 GLN A CA 1
ATOM 1133 C C . GLN A 1 153 ? 34.673 11.538 -54.177 1.00 86.94 153 GLN A C 1
ATOM 1135 O O . GLN A 1 153 ? 34.603 11.654 -52.948 1.00 86.94 153 GLN A O 1
ATOM 1140 N N . LYS A 1 154 ? 33.799 10.793 -54.867 1.00 84.56 154 LYS A N 1
ATOM 1141 C CA . LYS A 1 154 ? 32.729 10.011 -54.223 1.00 84.56 154 LYS A CA 1
ATOM 1142 C C . LYS A 1 154 ? 33.305 8.931 -53.311 1.00 84.56 154 LYS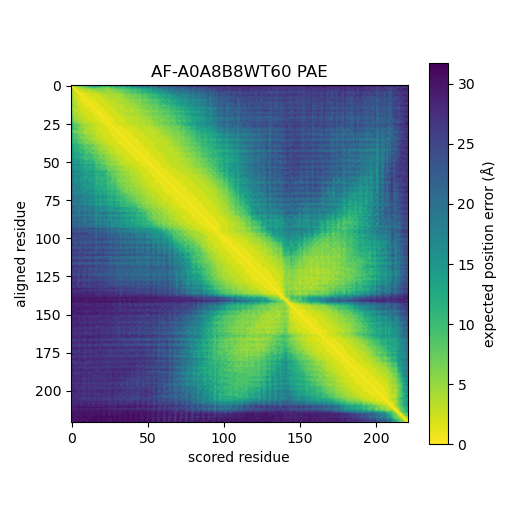 A C 1
ATOM 1144 O O . LYS A 1 154 ? 32.860 8.806 -52.170 1.00 84.56 154 LYS A O 1
ATOM 1149 N N . LEU A 1 155 ? 34.329 8.211 -53.767 1.00 86.81 155 LEU A N 1
ATOM 1150 C CA . LEU A 1 155 ? 35.004 7.178 -52.985 1.00 86.81 155 LEU A CA 1
ATOM 1151 C C . LEU A 1 155 ? 35.696 7.764 -51.751 1.00 86.81 155 LEU A C 1
ATOM 1153 O O . LEU A 1 155 ? 35.564 7.219 -50.653 1.00 86.81 155 LEU A O 1
ATOM 1157 N N . PHE A 1 156 ? 36.390 8.894 -51.901 1.00 88.88 156 PHE A N 1
ATOM 1158 C CA . PHE A 1 156 ? 37.029 9.584 -50.784 1.00 88.88 156 PHE A CA 1
ATOM 1159 C C . PHE A 1 156 ? 36.002 10.018 -49.732 1.00 88.88 156 PHE A C 1
ATOM 1161 O O . PHE A 1 156 ? 36.191 9.754 -48.542 1.00 88.88 156 PHE A O 1
ATOM 1168 N N . ARG A 1 157 ? 34.881 10.616 -50.159 1.00 87.06 157 ARG A N 1
ATOM 1169 C CA . ARG A 1 157 ? 33.788 11.028 -49.261 1.00 87.06 157 ARG A CA 1
ATOM 1170 C C . ARG A 1 157 ? 33.144 9.836 -48.555 1.00 87.06 157 ARG A C 1
ATOM 1172 O O . ARG A 1 157 ? 33.013 9.872 -47.334 1.00 87.06 157 ARG A O 1
ATOM 1179 N N . ALA A 1 158 ? 32.825 8.764 -49.281 1.00 86.19 158 ALA A N 1
ATOM 1180 C CA . ALA A 1 158 ? 32.261 7.547 -48.698 1.00 86.19 158 ALA A CA 1
ATOM 1181 C C . ALA A 1 158 ? 33.217 6.925 -47.666 1.00 86.19 158 ALA A C 1
ATOM 1183 O O . ALA A 1 158 ? 32.820 6.611 -46.545 1.00 86.19 158 ALA A O 1
ATOM 1184 N N . LYS A 1 159 ? 34.513 6.824 -47.992 1.00 87.94 159 LYS A N 1
ATOM 1185 C CA . LYS A 1 159 ? 35.544 6.318 -47.074 1.00 87.94 159 LYS A CA 1
ATOM 1186 C C . LYS A 1 159 ? 35.691 7.203 -45.834 1.00 87.94 159 LYS A C 1
ATOM 1188 O O . LYS A 1 159 ? 35.847 6.683 -44.727 1.00 87.94 159 LYS A O 1
ATOM 1193 N N . ALA A 1 160 ? 35.634 8.524 -45.996 1.00 89.12 160 ALA A N 1
ATOM 1194 C CA . ALA A 1 160 ? 35.663 9.463 -44.881 1.00 89.12 160 ALA A CA 1
ATOM 1195 C C . ALA A 1 160 ? 34.432 9.293 -43.975 1.00 89.12 160 ALA A C 1
ATOM 1197 O O . ALA A 1 160 ? 34.593 9.181 -42.760 1.00 89.12 160 ALA A O 1
ATOM 1198 N N . GLN A 1 161 ? 33.228 9.191 -44.544 1.00 87.00 161 GLN A N 1
ATOM 1199 C CA . GLN A 1 161 ? 31.972 8.993 -43.808 1.00 87.00 161 GLN A CA 1
ATOM 1200 C C . GLN A 1 161 ? 31.957 7.661 -43.042 1.00 87.00 161 GLN A C 1
ATOM 1202 O O . GLN A 1 161 ? 31.645 7.629 -41.849 1.00 87.00 161 GLN A O 1
ATOM 1207 N N . ILE A 1 162 ? 32.400 6.573 -43.679 1.00 88.25 162 ILE A N 1
ATOM 1208 C CA . ILE A 1 162 ? 32.527 5.254 -43.045 1.00 88.25 162 ILE A CA 1
ATOM 1209 C C . ILE A 1 162 ? 33.476 5.305 -41.843 1.00 88.25 162 ILE A C 1
ATOM 1211 O O . ILE A 1 162 ? 33.131 4.833 -40.760 1.00 88.25 162 ILE A O 1
ATOM 1215 N N . ASN A 1 163 ? 34.668 5.878 -42.015 1.00 90.31 163 ASN A N 1
ATOM 1216 C CA . ASN A 1 163 ? 35.692 5.859 -40.970 1.00 90.31 163 ASN A CA 1
ATOM 1217 C C . ASN A 1 163 ? 35.396 6.830 -39.822 1.00 90.31 163 ASN A C 1
ATOM 1219 O O . ASN A 1 163 ? 35.651 6.492 -38.668 1.00 90.31 163 ASN A O 1
ATOM 1223 N N . SER A 1 164 ? 34.887 8.025 -40.126 1.00 87.62 164 SER A N 1
ATOM 1224 C CA . SER A 1 164 ? 34.710 9.090 -39.130 1.00 87.62 164 SER A CA 1
ATOM 1225 C C . SER A 1 164 ? 33.356 9.061 -38.420 1.00 87.62 164 SER A C 1
ATOM 1227 O O . SER A 1 164 ? 33.276 9.505 -37.278 1.00 87.62 164 SER A O 1
ATOM 1229 N N . GLN A 1 165 ? 32.305 8.529 -39.054 1.00 84.31 165 GLN A N 1
ATOM 1230 C CA . GLN A 1 165 ? 30.947 8.551 -38.499 1.00 84.31 165 GLN A CA 1
ATOM 1231 C C . GLN A 1 165 ? 30.415 7.144 -38.238 1.00 84.31 165 GLN A C 1
ATOM 1233 O O . GLN A 1 165 ? 30.057 6.811 -37.109 1.00 84.31 165 GLN A O 1
ATOM 1238 N N . LEU A 1 166 ? 30.401 6.298 -39.267 1.00 85.44 166 LEU A N 1
ATOM 1239 C CA . LEU A 1 166 ? 29.698 5.014 -39.237 1.00 85.44 166 LEU A CA 1
ATOM 1240 C C . LEU A 1 166 ? 30.387 3.972 -38.352 1.00 85.44 166 LEU A C 1
ATOM 1242 O O . LEU A 1 166 ? 29.739 3.353 -37.512 1.00 85.44 166 LEU A O 1
ATOM 1246 N N . ARG A 1 167 ? 31.706 3.800 -38.493 1.00 87.00 167 ARG A N 1
ATOM 1247 C CA . ARG A 1 167 ? 32.473 2.822 -37.707 1.00 87.00 167 ARG A CA 1
ATOM 1248 C C . ARG A 1 167 ? 32.422 3.117 -36.197 1.00 87.00 167 ARG A C 1
ATOM 1250 O O . ARG A 1 167 ? 32.114 2.194 -35.443 1.00 87.00 167 ARG A O 1
ATOM 1257 N N . PRO A 1 168 ? 32.644 4.361 -35.723 1.00 88.56 168 PRO A N 1
ATOM 1258 C CA . PRO A 1 168 ? 32.478 4.687 -34.306 1.00 88.56 168 PRO A CA 1
ATOM 1259 C C . PRO A 1 168 ? 31.042 4.500 -33.805 1.00 88.56 168 PRO A C 1
ATOM 1261 O O . PRO A 1 168 ? 30.835 4.077 -32.669 1.00 88.56 168 PRO A O 1
ATOM 1264 N N . LEU A 1 169 ? 30.048 4.826 -34.636 1.00 85.31 169 LEU A N 1
ATOM 1265 C CA . LEU A 1 169 ? 28.638 4.679 -34.285 1.00 85.31 169 LEU A CA 1
ATOM 1266 C C . LEU A 1 169 ? 28.248 3.207 -34.124 1.00 85.31 169 LEU A C 1
ATOM 1268 O O . LEU A 1 169 ? 27.619 2.866 -33.127 1.00 85.31 169 LEU A O 1
ATOM 1272 N N . MET A 1 170 ? 28.673 2.340 -35.047 1.00 84.12 170 MET A N 1
ATOM 1273 C CA . MET A 1 170 ? 28.403 0.902 -34.983 1.00 84.12 170 MET A CA 1
ATOM 1274 C C . MET A 1 170 ? 29.025 0.276 -33.733 1.00 84.12 170 MET A C 1
ATOM 1276 O O . MET A 1 170 ? 28.327 -0.387 -32.975 1.00 84.12 170 MET A O 1
ATOM 1280 N N . SER A 1 171 ? 30.293 0.587 -33.447 1.00 88.88 171 SER A N 1
ATOM 1281 C CA . SER A 1 171 ? 30.976 0.086 -32.248 1.00 88.88 171 SER A CA 1
ATOM 1282 C C . SER A 1 171 ? 30.248 0.483 -30.955 1.00 88.88 171 SER A C 1
ATOM 1284 O O . SER A 1 171 ? 30.042 -0.354 -30.078 1.00 88.88 171 SER A O 1
ATOM 1286 N N . LYS A 1 172 ? 29.769 1.732 -30.856 1.00 86.00 172 LYS A N 1
ATOM 1287 C CA . LYS A 1 172 ? 28.962 2.186 -29.708 1.00 86.00 172 LYS A CA 1
ATOM 1288 C C . LYS A 1 172 ? 27.606 1.484 -29.617 1.00 86.00 172 LYS A C 1
ATOM 1290 O O . LYS A 1 172 ? 27.118 1.254 -28.512 1.00 86.00 172 LYS A O 1
ATOM 1295 N N . LEU A 1 173 ? 26.960 1.202 -30.748 1.00 84.44 173 LEU A N 1
ATOM 1296 C CA . LEU A 1 173 ? 25.678 0.494 -30.774 1.00 84.44 173 LEU A CA 1
ATOM 1297 C C . LEU A 1 173 ? 25.845 -0.970 -30.355 1.00 84.44 173 LEU A C 1
ATOM 1299 O O . LEU A 1 173 ? 25.049 -1.455 -29.558 1.00 84.44 173 LEU A O 1
ATOM 1303 N N . GLU A 1 174 ? 26.897 -1.642 -30.819 1.00 87.75 174 GLU A N 1
ATOM 1304 C CA . GLU A 1 174 ? 27.231 -3.019 -30.438 1.00 87.75 174 GLU A CA 1
ATOM 1305 C C . GLU A 1 174 ? 27.539 -3.141 -28.942 1.00 87.75 174 GLU A C 1
ATOM 1307 O O . GLU A 1 174 ? 26.985 -4.010 -28.265 1.00 87.75 174 GLU A O 1
ATOM 1312 N N . GLU A 1 175 ? 28.362 -2.236 -28.402 1.00 89.88 175 GLU A N 1
ATOM 1313 C CA . GLU A 1 175 ? 28.675 -2.183 -26.970 1.00 89.88 175 GLU A CA 1
ATOM 1314 C C . GLU A 1 175 ? 27.400 -2.009 -26.131 1.00 89.88 175 GLU A C 1
ATOM 1316 O O . GLU A 1 175 ? 27.153 -2.760 -25.183 1.00 89.88 175 GLU A O 1
ATOM 1321 N N . ARG A 1 176 ? 26.538 -1.060 -26.520 1.00 84.88 176 ARG A N 1
ATOM 1322 C CA . ARG A 1 176 ? 25.262 -0.812 -25.836 1.00 84.88 176 ARG A CA 1
ATOM 1323 C C . ARG A 1 176 ? 24.308 -1.993 -25.939 1.00 84.88 176 ARG A C 1
ATOM 1325 O O . ARG A 1 176 ? 23.706 -2.351 -24.933 1.00 84.88 176 ARG A O 1
ATOM 1332 N N . ALA A 1 177 ? 24.184 -2.612 -27.111 1.00 85.50 177 ALA A N 1
ATOM 1333 C CA . ALA A 1 177 ? 23.332 -3.781 -27.304 1.00 85.50 177 ALA A CA 1
ATOM 1334 C C . ALA A 1 177 ? 23.806 -4.968 -26.452 1.00 85.50 177 ALA A C 1
ATOM 1336 O O . ALA A 1 177 ? 22.991 -5.669 -25.851 1.00 85.50 177 ALA A O 1
ATOM 1337 N N . SER A 1 178 ? 25.124 -5.169 -26.351 1.00 89.00 178 SER A N 1
ATOM 1338 C CA . SER A 1 178 ? 25.718 -6.184 -25.477 1.00 89.00 178 SER A CA 1
ATOM 1339 C C . SER A 1 178 ? 25.408 -5.907 -24.002 1.00 89.00 178 SER A C 1
ATOM 1341 O O . SER A 1 178 ? 24.909 -6.785 -23.295 1.00 89.00 178 SER A O 1
ATOM 1343 N N . SER A 1 179 ? 25.609 -4.662 -23.557 1.00 88.38 179 SER A N 1
ATOM 1344 C CA . SER A 1 179 ? 25.297 -4.225 -22.192 1.00 88.38 179 SER A CA 1
ATOM 1345 C C . SER A 1 179 ? 23.811 -4.406 -21.851 1.00 88.38 179 SER A C 1
ATOM 1347 O O . SER A 1 179 ? 23.482 -5.015 -20.833 1.00 88.38 179 SER A O 1
ATOM 1349 N N . GLN A 1 180 ? 22.907 -3.974 -22.736 1.00 85.50 180 GLN A N 1
ATOM 1350 C CA . GLN A 1 180 ? 21.459 -4.136 -22.568 1.00 85.50 180 GLN A CA 1
ATOM 1351 C C . GLN A 1 180 ? 21.049 -5.608 -22.496 1.00 85.50 180 GLN A C 1
ATOM 1353 O O . GLN A 1 180 ? 20.257 -5.978 -21.635 1.00 85.50 180 GLN A O 1
ATOM 1358 N N . ARG A 1 181 ? 21.616 -6.469 -23.350 1.00 88.94 181 ARG A N 1
ATOM 1359 C CA . ARG A 1 181 ? 21.355 -7.915 -23.308 1.00 88.94 181 ARG A CA 1
ATOM 1360 C C . ARG A 1 181 ? 21.809 -8.536 -21.985 1.00 88.94 181 ARG A C 1
ATOM 1362 O O . ARG A 1 181 ? 21.112 -9.394 -21.451 1.00 88.94 181 ARG A O 1
ATOM 1369 N N . GLY A 1 182 ? 22.954 -8.107 -21.453 1.00 89.50 182 GLY A N 1
ATOM 1370 C CA . GLY A 1 182 ? 23.415 -8.520 -20.126 1.00 89.50 182 GLY A CA 1
ATOM 1371 C C . GLY A 1 182 ? 22.450 -8.089 -19.021 1.00 89.50 182 GLY A C 1
ATOM 1372 O O . GLY A 1 182 ? 22.090 -8.897 -18.167 1.00 89.50 182 GLY A O 1
ATOM 1373 N N . HIS A 1 183 ? 21.974 -6.844 -19.079 1.00 88.69 183 HIS A N 1
ATOM 1374 C CA . HIS A 1 183 ? 21.022 -6.313 -18.106 1.00 88.69 183 HIS A CA 1
ATOM 1375 C C . HIS A 1 183 ? 19.669 -7.041 -18.148 1.00 88.69 183 HIS A C 1
ATOM 1377 O O . HIS A 1 183 ? 19.148 -7.415 -17.102 1.00 88.69 183 HIS A O 1
ATOM 1383 N N . LEU A 1 184 ? 19.136 -7.326 -19.341 1.00 87.94 184 LEU A N 1
ATOM 1384 C CA . LEU A 1 184 ? 17.892 -8.087 -19.504 1.00 87.94 184 LEU A CA 1
ATOM 1385 C C . LEU A 1 184 ? 17.991 -9.496 -18.910 1.00 87.94 184 LEU A C 1
ATOM 1387 O O . LEU A 1 184 ? 17.108 -9.890 -18.160 1.00 87.94 184 LEU A O 1
ATOM 1391 N N . ARG A 1 185 ? 19.094 -10.217 -19.146 1.00 91.75 185 ARG A N 1
ATOM 1392 C CA . ARG A 1 185 ? 19.317 -11.541 -18.531 1.00 91.75 185 ARG A CA 1
ATOM 1393 C C . ARG A 1 185 ? 19.364 -11.485 -17.006 1.00 91.75 185 ARG A C 1
ATOM 1395 O O . ARG A 1 185 ? 18.884 -12.394 -16.331 1.00 91.75 185 ARG A O 1
ATOM 1402 N N . SER A 1 186 ? 19.960 -10.424 -16.460 1.00 91.56 186 SER A N 1
ATOM 1403 C CA . SER A 1 186 ? 19.976 -10.188 -15.016 1.00 91.56 186 SER A CA 1
ATOM 1404 C C . SER A 1 186 ? 18.558 -9.997 -14.478 1.00 91.56 186 SER A C 1
ATOM 1406 O O . SER A 1 186 ? 18.212 -10.611 -13.475 1.00 91.56 186 SER A O 1
ATOM 1408 N N . LEU A 1 187 ? 17.742 -9.178 -15.152 1.00 90.25 187 LEU A N 1
ATOM 1409 C CA . LEU A 1 187 ? 16.344 -8.945 -14.781 1.00 90.25 187 LEU A CA 1
ATOM 1410 C C . LEU A 1 187 ? 15.501 -10.219 -14.887 1.00 90.25 187 LEU A C 1
ATOM 1412 O O . LEU A 1 187 ? 14.754 -10.508 -13.961 1.00 90.25 187 LEU A O 1
ATOM 1416 N N . GLU A 1 188 ? 15.655 -11.001 -15.958 1.00 91.38 188 GLU A N 1
ATOM 1417 C CA . GLU A 1 188 ? 14.996 -12.307 -16.116 1.00 91.38 188 GLU A CA 1
ATOM 1418 C C . GLU A 1 188 ? 15.316 -13.229 -14.932 1.00 91.38 188 GLU A C 1
ATOM 1420 O O . GLU A 1 188 ? 14.409 -13.743 -14.286 1.00 91.38 188 GLU A O 1
ATOM 1425 N N . THR A 1 189 ? 16.597 -13.337 -14.561 1.00 94.06 189 THR A N 1
ATOM 1426 C CA . THR A 1 189 ? 17.030 -14.155 -13.413 1.00 94.06 189 THR A CA 1
ATOM 1427 C C . THR A 1 189 ? 16.425 -13.659 -12.095 1.00 94.06 189 THR A C 1
ATOM 1429 O O . THR A 1 189 ? 16.020 -14.458 -11.252 1.00 94.06 189 THR A O 1
ATOM 1432 N N . SER A 1 190 ? 16.355 -12.339 -11.896 1.00 93.12 190 SER A N 1
ATOM 1433 C CA . SER A 1 190 ? 15.722 -11.752 -10.710 1.00 93.12 190 SER A CA 1
ATOM 1434 C C . SER A 1 190 ? 14.218 -12.021 -10.661 1.00 93.12 190 SER A C 1
ATOM 1436 O O . SER A 1 190 ? 13.704 -12.349 -9.595 1.00 93.12 190 SER A O 1
ATOM 1438 N N . ILE A 1 191 ? 13.518 -11.914 -11.794 1.00 91.94 191 ILE A N 1
ATOM 1439 C CA . ILE A 1 191 ? 12.082 -12.208 -11.894 1.00 91.94 191 ILE A CA 1
ATOM 1440 C C . ILE A 1 191 ? 11.820 -13.679 -11.571 1.00 91.94 191 ILE A C 1
ATOM 1442 O O . ILE A 1 191 ? 10.953 -13.966 -10.749 1.00 91.94 191 ILE A O 1
ATOM 1446 N N . ASP A 1 192 ? 12.596 -14.599 -12.147 1.00 95.38 192 ASP A N 1
ATOM 1447 C CA . ASP A 1 192 ? 12.478 -16.031 -11.860 1.00 95.38 192 ASP A CA 1
ATOM 1448 C C . ASP A 1 192 ? 12.697 -16.331 -10.368 1.00 95.38 192 ASP A C 1
ATOM 1450 O O . ASP A 1 192 ? 11.961 -17.126 -9.779 1.00 95.38 192 ASP A O 1
ATOM 1454 N N . GLY A 1 193 ? 13.661 -15.651 -9.733 1.00 94.62 193 GLY A N 1
ATOM 1455 C CA . GLY A 1 193 ? 13.896 -15.733 -8.290 1.00 94.62 193 GLY A CA 1
ATOM 1456 C C . GLY A 1 193 ? 12.699 -15.257 -7.462 1.00 94.62 193 GLY A C 1
ATOM 1457 O O . GLY A 1 193 ? 12.233 -15.980 -6.586 1.00 94.62 193 GLY A O 1
ATOM 1458 N N . ILE A 1 194 ? 12.142 -14.086 -7.788 1.00 94.12 194 ILE A N 1
ATOM 1459 C CA . ILE A 1 194 ? 10.954 -13.544 -7.105 1.00 94.12 194 ILE A CA 1
ATOM 1460 C C . ILE A 1 194 ? 9.758 -14.491 -7.260 1.00 94.12 194 ILE A C 1
ATOM 1462 O O . ILE A 1 194 ? 9.044 -14.748 -6.294 1.00 94.12 194 ILE A O 1
ATOM 1466 N N . LEU A 1 195 ? 9.532 -15.037 -8.457 1.00 95.00 195 LEU A N 1
ATOM 1467 C CA 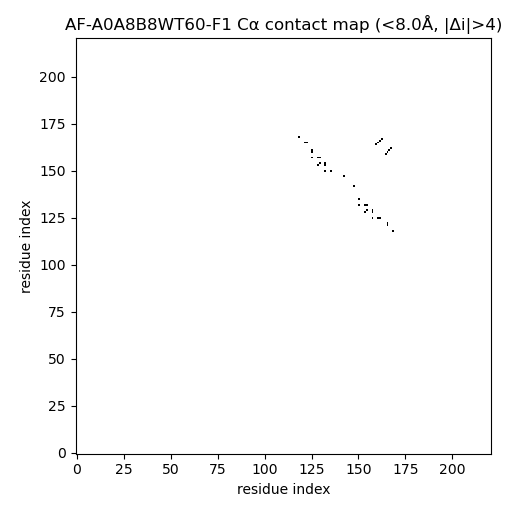. LEU A 1 195 ? 8.442 -15.985 -8.698 1.00 95.00 195 LEU A CA 1
ATOM 1468 C C . LEU A 1 195 ? 8.622 -17.283 -7.897 1.00 95.00 195 LEU A C 1
ATOM 1470 O O . LEU A 1 195 ? 7.638 -17.838 -7.398 1.00 95.00 195 LEU A O 1
ATOM 1474 N N . ALA A 1 196 ? 9.860 -17.758 -7.737 1.00 96.25 196 ALA A N 1
ATOM 1475 C CA . ALA A 1 196 ? 10.163 -18.904 -6.887 1.00 96.25 196 ALA A CA 1
ATOM 1476 C C . ALA A 1 196 ? 9.874 -18.610 -5.405 1.00 96.25 196 ALA A C 1
ATOM 1478 O O . ALA A 1 196 ? 9.252 -19.437 -4.734 1.00 96.25 196 ALA A O 1
ATOM 1479 N N . ASP A 1 197 ? 10.247 -17.425 -4.919 1.00 94.75 197 ASP A N 1
ATOM 1480 C CA . ASP A 1 197 ? 9.968 -16.988 -3.549 1.00 94.75 197 ASP A CA 1
ATOM 1481 C C . ASP A 1 197 ? 8.464 -16.859 -3.289 1.00 94.75 197 ASP A C 1
ATOM 1483 O O . ASP A 1 197 ? 7.973 -17.343 -2.268 1.00 94.75 197 ASP A O 1
ATOM 1487 N N . VAL A 1 198 ? 7.706 -16.283 -4.230 1.00 94.75 198 VAL A N 1
ATOM 1488 C CA . VAL A 1 198 ? 6.237 -16.210 -4.154 1.00 94.75 198 VAL A CA 1
ATOM 1489 C C . VAL A 1 198 ? 5.642 -17.608 -4.021 1.00 94.75 198 VAL A C 1
ATOM 1491 O O . VAL A 1 198 ? 4.884 -17.865 -3.087 1.00 94.75 198 VAL A O 1
ATOM 1494 N N . LYS A 1 199 ? 6.040 -18.541 -4.890 1.00 96.19 199 LYS A N 1
ATOM 1495 C CA . LYS A 1 199 ? 5.562 -19.928 -4.841 1.00 96.19 199 LYS A CA 1
ATOM 1496 C C . LYS A 1 199 ? 5.918 -20.619 -3.520 1.00 96.19 199 LYS A C 1
ATOM 1498 O O . LYS A 1 199 ? 5.132 -21.411 -3.001 1.00 96.19 199 LYS A O 1
ATOM 1503 N N . ASN A 1 200 ? 7.097 -20.334 -2.973 1.00 96.88 200 ASN A N 1
ATOM 1504 C CA . ASN A 1 200 ? 7.514 -20.841 -1.670 1.00 96.88 200 ASN A CA 1
ATOM 1505 C C . ASN A 1 200 ? 6.640 -20.278 -0.536 1.00 96.88 200 ASN A C 1
ATOM 1507 O O . ASN A 1 200 ? 6.184 -21.035 0.317 1.00 96.88 200 ASN A O 1
ATOM 1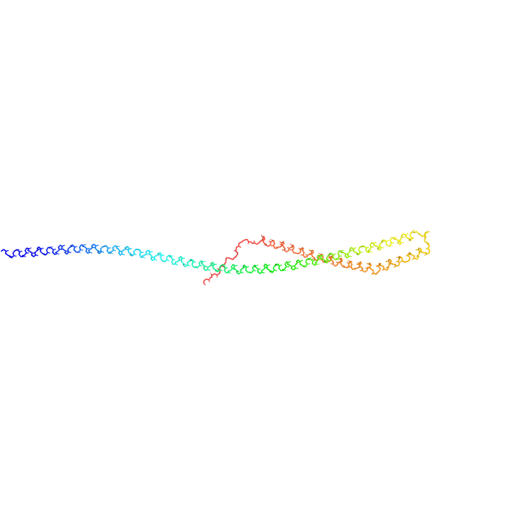511 N N . LEU A 1 201 ? 6.354 -18.975 -0.542 1.00 94.69 201 LEU A N 1
ATOM 1512 C CA . LEU A 1 201 ? 5.490 -18.340 0.457 1.00 94.69 201 LEU A CA 1
ATOM 1513 C C . LEU A 1 201 ? 4.043 -18.838 0.376 1.00 94.69 201 LEU A C 1
ATOM 1515 O O . LEU A 1 201 ? 3.422 -19.066 1.413 1.00 94.69 201 LEU A O 1
ATOM 1519 N N . GLU A 1 202 ? 3.519 -19.057 -0.829 1.00 94.81 202 GLU A N 1
ATOM 1520 C CA . GLU A 1 202 ? 2.209 -19.685 -1.031 1.00 94.81 202 GLU A CA 1
ATOM 1521 C C . GLU A 1 202 ? 2.181 -21.105 -0.465 1.00 94.81 202 GLU A C 1
ATOM 1523 O O . GLU A 1 202 ? 1.258 -21.456 0.266 1.00 94.81 202 GLU A O 1
ATOM 1528 N N . ASN A 1 203 ? 3.228 -21.897 -0.719 1.00 96.88 203 ASN A N 1
ATOM 1529 C CA . ASN A 1 203 ? 3.357 -23.230 -0.143 1.00 96.88 203 ASN A CA 1
ATOM 1530 C C . ASN A 1 203 ? 3.387 -23.188 1.393 1.00 96.88 203 ASN A C 1
ATOM 1532 O O . ASN A 1 203 ? 2.685 -23.968 2.030 1.00 96.88 203 ASN A O 1
ATOM 1536 N N . ILE A 1 204 ? 4.148 -22.267 1.993 1.00 93.56 204 ILE A N 1
ATOM 1537 C CA . ILE A 1 204 ? 4.179 -22.094 3.451 1.00 93.56 204 ILE A CA 1
ATOM 1538 C C . ILE A 1 204 ? 2.781 -21.752 3.963 1.00 93.56 204 ILE A C 1
ATOM 1540 O O . ILE A 1 204 ? 2.294 -22.440 4.853 1.00 93.56 204 ILE A O 1
ATOM 1544 N N . ARG A 1 205 ? 2.120 -20.741 3.385 1.00 92.88 205 ARG A N 1
ATOM 1545 C CA . ARG A 1 205 ? 0.764 -20.318 3.769 1.00 92.88 205 ARG A CA 1
ATOM 1546 C C . ARG A 1 205 ? -0.216 -21.489 3.747 1.00 92.88 205 ARG A C 1
ATOM 1548 O O . ARG A 1 205 ? -0.957 -21.668 4.708 1.00 92.88 205 ARG A O 1
ATOM 1555 N N . ASP A 1 206 ? -0.206 -22.274 2.675 1.00 94.56 206 ASP A N 1
ATOM 1556 C CA . ASP A 1 206 ? -1.151 -23.377 2.480 1.00 94.56 206 ASP A CA 1
ATOM 1557 C C . ASP A 1 206 ? -0.856 -24.575 3.403 1.00 94.56 206 ASP A C 1
ATOM 1559 O O . ASP A 1 206 ? -1.749 -25.375 3.679 1.00 94.56 206 ASP A O 1
ATOM 1563 N N . ASN A 1 207 ? 0.375 -24.685 3.915 1.00 93.44 207 ASN A N 1
ATOM 1564 C CA . ASN A 1 207 ? 0.793 -25.704 4.882 1.00 93.44 207 ASN A CA 1
ATOM 1565 C C . ASN A 1 207 ? 0.847 -25.195 6.334 1.00 93.44 207 ASN A C 1
ATOM 1567 O O . ASN A 1 207 ? 1.189 -25.970 7.232 1.00 93.44 207 ASN A O 1
ATOM 1571 N N . LEU A 1 208 ? 0.518 -23.923 6.598 1.00 91.44 208 LEU A N 1
ATOM 1572 C CA . LEU A 1 208 ? 0.407 -23.427 7.966 1.00 91.44 208 LEU A CA 1
ATOM 1573 C C . LEU A 1 208 ? -0.805 -24.089 8.623 1.00 91.44 208 LEU A C 1
ATOM 1575 O O . LEU A 1 208 ? -1.928 -23.974 8.123 1.00 91.44 208 LEU A O 1
ATOM 1579 N N . PRO A 1 209 ? -0.605 -24.802 9.737 1.00 89.44 209 PRO A N 1
ATOM 1580 C CA . PRO A 1 209 ? -1.672 -25.595 10.293 1.00 89.44 209 PRO A CA 1
ATOM 1581 C C . PRO A 1 209 ? -2.695 -24.653 10.956 1.00 89.44 209 PRO A C 1
ATOM 1583 O O . PRO A 1 209 ? -2.315 -23.703 11.647 1.00 89.44 209 PRO A O 1
ATOM 1586 N N . PRO A 1 210 ? -4.004 -24.870 10.746 1.00 83.12 210 PRO A N 1
ATOM 1587 C CA . PRO A 1 210 ? -5.027 -24.004 11.316 1.00 83.12 210 PRO A CA 1
ATOM 1588 C C . PRO A 1 210 ? -5.072 -24.159 12.843 1.00 83.12 210 PRO A C 1
ATOM 1590 O O . PRO A 1 210 ? -4.826 -25.244 13.369 1.00 83.12 210 PRO A O 1
ATOM 1593 N N . GLY A 1 211 ? -5.410 -23.086 13.562 1.00 81.94 211 GLY A N 1
ATOM 1594 C CA . GLY A 1 211 ? -5.597 -23.097 15.018 1.00 81.94 211 GLY A CA 1
ATOM 1595 C C . GLY A 1 211 ? -4.659 -22.162 15.788 1.00 81.94 211 GLY A C 1
ATOM 1596 O O . GLY A 1 211 ? -3.725 -21.586 15.239 1.00 81.94 211 GLY A O 1
ATOM 1597 N N . CYS A 1 212 ? -4.934 -21.994 17.083 1.00 79.69 212 CYS A N 1
ATOM 1598 C CA . CYS A 1 212 ? -4.073 -21.270 18.016 1.00 79.69 212 CYS A CA 1
ATOM 1599 C C . CYS A 1 212 ? -3.195 -22.285 18.760 1.00 79.69 212 CYS A C 1
ATOM 1601 O O . CYS A 1 212 ? -3.715 -23.108 19.510 1.00 79.69 212 CYS A O 1
ATOM 1603 N N . TYR A 1 213 ? -1.877 -22.232 18.555 1.00 79.19 213 TYR A N 1
ATOM 1604 C CA . TYR A 1 213 ? -0.917 -23.164 19.173 1.00 79.19 213 TYR A CA 1
ATOM 1605 C C . TYR A 1 213 ? -0.435 -22.717 20.560 1.00 79.19 213 TYR A C 1
ATOM 1607 O O . TYR A 1 213 ? 0.336 -23.422 21.205 1.00 79.19 213 TYR A O 1
ATOM 1615 N N . ASN A 1 214 ? -0.913 -21.569 21.046 1.00 70.38 214 ASN A N 1
ATOM 1616 C CA . ASN A 1 214 ? -0.622 -21.079 22.388 1.00 70.38 214 ASN A CA 1
ATOM 1617 C C . ASN A 1 214 ? -1.732 -21.499 23.354 1.00 70.38 214 ASN A C 1
ATOM 1619 O O . ASN A 1 214 ? -2.619 -20.716 23.684 1.00 70.38 214 ASN A O 1
ATOM 1623 N N . THR A 1 215 ? -1.663 -22.736 23.840 1.00 66.19 215 THR A N 1
ATOM 1624 C CA . THR A 1 215 ? -2.445 -23.184 25.001 1.00 66.19 215 THR A CA 1
ATOM 1625 C C . THR A 1 215 ? -1.513 -23.685 26.094 1.00 66.19 215 THR A C 1
ATOM 1627 O O . THR A 1 215 ? -1.468 -24.877 26.388 1.00 66.19 215 THR A O 1
ATOM 1630 N N . GLN A 1 216 ? -0.750 -22.778 26.705 1.00 63.00 216 GLN A N 1
ATOM 1631 C CA . GLN A 1 216 ? -0.207 -23.029 28.038 1.00 63.00 216 GLN A CA 1
ATOM 1632 C C . GLN A 1 216 ? 0.019 -21.708 28.777 1.00 63.00 216 GLN A C 1
ATOM 1634 O O . GLN A 1 216 ? 1.040 -21.048 28.610 1.00 63.00 216 GLN A O 1
ATOM 1639 N N . ALA A 1 217 ? -0.949 -21.321 29.612 1.00 61.19 217 ALA A N 1
ATOM 1640 C CA . ALA A 1 217 ? -0.640 -20.470 30.750 1.00 61.19 217 ALA A CA 1
ATOM 1641 C C . ALA A 1 217 ? 0.117 -21.352 31.751 1.00 61.19 217 ALA A C 1
ATOM 1643 O O . ALA A 1 217 ? -0.452 -22.271 32.341 1.00 61.19 217 ALA A O 1
ATOM 1644 N N . LEU A 1 218 ? 1.425 -21.131 31.869 1.00 61.75 218 LEU A N 1
ATOM 1645 C CA . LEU A 1 218 ? 2.231 -21.679 32.952 1.00 61.75 218 LEU A CA 1
ATOM 1646 C C . LEU A 1 218 ? 1.890 -20.907 34.230 1.00 61.75 218 LEU A C 1
ATOM 1648 O O . LEU A 1 218 ? 2.616 -20.003 34.623 1.00 61.75 218 LEU A O 1
ATOM 1652 N N . GLU A 1 219 ? 0.785 -21.265 34.873 1.00 57.31 219 GLU A N 1
ATOM 1653 C CA . GLU A 1 219 ? 0.647 -21.053 36.310 1.00 57.31 219 GLU A CA 1
ATOM 1654 C C . GLU A 1 219 ? 0.855 -22.406 36.994 1.00 57.31 219 GLU A C 1
ATOM 1656 O O . GLU A 1 219 ? -0.009 -23.283 36.976 1.00 57.31 219 GLU A O 1
ATOM 1661 N N . GLN A 1 220 ? 2.056 -22.598 37.543 1.00 54.66 220 GLN A N 1
ATOM 1662 C CA . GLN A 1 220 ? 2.306 -23.590 38.582 1.00 54.66 220 GLN A CA 1
ATOM 1663 C C . GLN A 1 220 ? 2.484 -22.838 39.903 1.00 54.66 220 GLN A C 1
ATOM 1665 O O . GLN A 1 220 ? 3.434 -22.072 40.024 1.00 54.66 220 GLN A O 1
ATOM 1670 N N . HIS A 1 221 ? 1.521 -23.078 40.801 1.00 47.41 221 HIS A N 1
ATOM 1671 C CA . HIS A 1 221 ? 1.517 -22.988 42.271 1.00 47.41 221 HIS A CA 1
ATOM 1672 C C . HIS A 1 221 ? 2.370 -21.938 42.994 1.00 47.41 221 HIS A C 1
ATOM 1674 O O . HIS A 1 221 ? 3.615 -22.029 42.955 1.00 47.41 221 HIS A O 1
#

Radius of gyration: 59.22 Å; Cα contacts (8 Å, |Δi|>4): 19; chains: 1; bounding box: 120×40×176 Å

Mean predicted aligned error: 15.25 Å

pLDDT: mean 88.91, std 9.01, range [47.41, 97.5]

Secondary structure (DSSP, 8-state):
-HHHHHHHHHHHHHHHHHHHHHHHHHHHHHHHHHHHHHHHHHHHHHHHHHHHHHHHHHHHHHHHHHHHHHHHHHHHHHHHHHHHHHHHHHHHHHHHHHHHHHHHHHHHHHHHHHHHHHHHHHHHHHHHHHHHHHHHHT-GGG--HHHHHHHHHHHHHHHHHIIIIIHHHHHHHHHHHHHHHHHHHHHHHHHHHHHHHHHHHHHHHHHSPSS----------

Sequence (221 aa):
MKRLSYISQKVADASDKTKRAETALGGAAADAQRAKNAAGEALEITGNIEQEMGSLNLEANVTADGALAMEKGLATLKSEMREVEGELARKEREFGTDTDAVQTVIAEAQRVDNRAKNAGVTIQDTLNTLDGILHLIDQPGSMDEEGLILLEQKLFRAKAQINSQLRPLMSKLEERASSQRGHLRSLETSIDGILADVKNLENIRDNLPPGCYNTQALEQH

Organism: Balaenoptera musculus (NCBI:txid9771)